Protein AF-0000000086449529 (afdb_homodimer)

Foldseek 3Di:
DVVVVVVLVVLLVVLVVCVVPPVVCNLVSVVVSPDLVSVLVNLQVVLVVCVVPVDDDDLVSVLSCLVSLLVLLVALDPSSNVSSVSSVVSSCVSCVVLLVDPCVPPDDPVSVVSSVSVVVSCVVSVVSVCCCVPPVPNRDDPPPPDD/DVVVVVVLVVLLVVLVVCVVPPVVCNLVSVVVSPDLVSVLVNLQVVLVVCVVPVDDDDLVSVLSNLVSLLVLLVALDPSSNVSSVSSVVSSCVSCVVLLVDPCVPPDDPVSVVSSVSVVVSCVVSVVSVCCCVPPVPNSDDPPPPDD

Radius of gyration: 20.28 Å; Cα contacts (8 Å, |Δi|>4): 271; chains: 2; bounding box: 56×50×39 Å

pLDDT: mean 84.57, std 18.24, range [23.12, 98.62]

InterPro domains:
  IPR028021 Katanin p80 subunit, C-terminal [PF13925] (1-144)
  IPR042404 KATNB1-like protein 1 [PTHR14682] (1-145)

Nearest PDB structures (foldseek):
  5lb7-assembly1_A  TM=7.546E-01  e=1.485E-03  Mus musculus
  5ow5-assembly1_A  TM=7.934E-01  e=5.196E-03  Mus musculus
  5ow5-assembly2_C  TM=7.187E-01  e=3.847E-03  Mus musculus
  6cok-assembly1_A  TM=4.103E-01  e=9.987E-01  Saccharomyces cerevisiae S288C
  4oo6-assembly1_A  TM=4.337E-01  e=5.215E+00  Homo sapiens

Structure (mmCIF, N/CA/C/O backbone):
data_AF-0000000086449529-model_v1
#
loop_
_entity.id
_entity.type
_entity.pdbx_description
1 polymer 'Katanin p80 subunit C-terminal domain-containing protein'
#
loop_
_atom_site.group_PDB
_atom_site.id
_atom_site.type_symbol
_atom_site.label_atom_id
_atom_site.label_alt_id
_atom_site.label_comp_id
_atom_site.label_asym_id
_atom_site.label_entity_id
_atom_site.label_seq_id
_atom_site.pdbx_PDB_ins_code
_atom_site.Cartn_x
_atom_site.Cartn_y
_atom_site.Cartn_z
_atom_site.occupancy
_atom_site.B_iso_or_equiv
_atom_site.auth_seq_id
_atom_site.auth_comp_id
_atom_site.auth_asym_id
_atom_site.auth_atom_id
_atom_site.pdbx_PDB_model_num
ATOM 1 N N . MET A 1 1 ? -26.844 21.906 6.082 1 46.19 1 MET A N 1
ATOM 2 C CA . MET A 1 1 ? -26.172 20.828 5.371 1 46.19 1 MET A CA 1
ATOM 3 C C . MET A 1 1 ? -25.266 21.375 4.273 1 46.19 1 MET A C 1
ATOM 5 O O . MET A 1 1 ? -24.109 20.953 4.148 1 46.19 1 MET A O 1
ATOM 9 N N . MET A 1 2 ? -25.766 22.297 3.521 1 56.97 2 MET A N 1
ATOM 10 C CA . MET A 1 2 ? -25.062 22.906 2.398 1 56.97 2 MET A CA 1
ATOM 11 C C . MET A 1 2 ? -23.875 23.734 2.887 1 56.97 2 MET A C 1
ATOM 13 O O . MET A 1 2 ? -22.844 23.797 2.209 1 56.97 2 MET A O 1
ATOM 17 N N . GLN A 1 3 ? -24.031 24.25 4.105 1 62.22 3 GLN A N 1
ATOM 18 C CA . GLN A 1 3 ? -22.938 25.094 4.605 1 62.22 3 GLN A CA 1
ATOM 19 C C . GLN A 1 3 ? -21.719 24.25 4.957 1 62.22 3 GLN A C 1
ATOM 21 O O . GLN A 1 3 ? -20.578 24.656 4.723 1 62.22 3 GLN A O 1
ATOM 26 N N . VAL A 1 4 ? -22.031 23.125 5.531 1 60.75 4 VAL A N 1
ATOM 27 C CA . VAL A 1 4 ? -20.953 22.234 5.957 1 60.75 4 VAL A CA 1
ATOM 28 C C . VAL A 1 4 ? -20.203 21.719 4.734 1 60.75 4 VAL A C 1
ATOM 30 O O . VAL A 1 4 ? -18.969 21.719 4.703 1 60.75 4 VAL A O 1
ATOM 33 N N . LEU A 1 5 ? -20.906 21.391 3.744 1 61.38 5 LEU A N 1
ATOM 34 C CA . LEU A 1 5 ? -20.281 20.906 2.514 1 61.38 5 LEU A CA 1
ATOM 35 C C . LEU A 1 5 ? -19.469 22.016 1.855 1 61.38 5 LEU A C 1
ATOM 37 O O . LEU A 1 5 ? -18.391 21.75 1.321 1 61.38 5 LEU A O 1
ATOM 41 N N . PHE A 1 6 ? -20.078 23.25 2.029 1 68.38 6 PHE A N 1
ATOM 42 C CA . PHE A 1 6 ? -19.391 24.375 1.44 1 68.38 6 PHE A CA 1
ATOM 43 C C . PHE A 1 6 ? -18.078 24.656 2.182 1 68.38 6 PHE A C 1
ATOM 45 O O . PHE A 1 6 ? -17.062 24.984 1.562 1 68.38 6 PHE A O 1
ATOM 52 N N . SER A 1 7 ? -18.188 24.297 3.406 1 88 7 SER A N 1
ATOM 53 C CA . SER A 1 7 ? -17 24.547 4.211 1 88 7 SER A CA 1
ATOM 54 C C . SER A 1 7 ? -15.906 23.531 3.924 1 88 7 SER A C 1
ATOM 56 O O . SER A 1 7 ? -14.734 23.891 3.758 1 88 7 SER A O 1
ATOM 58 N N . ARG A 1 8 ? -16.359 22.422 3.646 1 92.62 8 ARG A N 1
ATOM 59 C CA . ARG A 1 8 ? -15.367 21.391 3.355 1 92.62 8 ARG A CA 1
ATOM 60 C C . ARG A 1 8 ? -14.719 21.609 1.998 1 92.62 8 ARG A C 1
ATOM 62 O O . ARG A 1 8 ? -13.5 21.469 1.856 1 92.62 8 ARG A O 1
ATOM 69 N N . LYS A 1 9 ? -15.57 21.922 1.095 1 94.75 9 LYS A N 1
ATOM 70 C CA . LYS A 1 9 ? -15.062 22.172 -0.25 1 94.75 9 LYS A CA 1
ATOM 71 C C . LYS A 1 9 ? -14.055 23.312 -0.251 1 94.75 9 LYS A C 1
ATOM 73 O O . LYS A 1 9 ? -13.016 23.234 -0.905 1 94.75 9 LYS A O 1
ATOM 78 N N . LEU A 1 10 ? -14.422 24.328 0.394 1 94.81 10 LEU A N 1
ATOM 79 C CA . LEU A 1 10 ? -13.523 25.469 0.462 1 94.81 10 LEU A CA 1
ATOM 80 C C . LEU A 1 10 ? -12.219 25.109 1.158 1 94.81 10 LEU A C 1
ATOM 82 O O . LEU A 1 10 ? -11.141 25.5 0.709 1 94.81 10 LEU A O 1
ATOM 86 N N . LYS A 1 11 ? -12.32 24.469 2.191 1 96.5 11 LYS A N 1
ATOM 87 C CA . LYS A 1 11 ? -11.133 24.016 2.918 1 96.5 11 LYS A CA 1
ATOM 88 C C . LYS A 1 11 ? -10.25 23.141 2.039 1 96.5 11 LYS A C 1
ATOM 90 O O . LYS A 1 11 ? -9.023 23.266 2.045 1 96.5 11 LYS A O 1
ATOM 95 N N . LEU A 1 12 ? -10.867 22.266 1.324 1 97.31 12 LEU A N 1
ATOM 96 C CA . LEU A 1 12 ? -10.133 21.391 0.415 1 97.31 12 LEU A CA 1
ATOM 97 C C . LEU A 1 12 ? -9.453 22.203 -0.684 1 97.31 12 LEU A C 1
ATOM 99 O O . LEU A 1 12 ? -8.297 21.938 -1.031 1 97.31 12 LEU A O 1
ATOM 103 N N . GLU A 1 13 ? -10.18 23.094 -1.145 1 96.94 13 GLU A N 1
ATOM 104 C CA . GLU A 1 13 ? -9.617 23.938 -2.193 1 96.94 13 GLU A CA 1
ATOM 105 C C . GLU A 1 13 ? -8.391 24.703 -1.693 1 96.94 13 GLU A C 1
ATOM 107 O O . GLU A 1 13 ? -7.402 24.844 -2.414 1 96.94 13 GLU A O 1
ATOM 112 N N . ALA A 1 14 ? -8.539 25.234 -0.58 1 96.06 14 ALA A N 1
ATOM 113 C CA . ALA A 1 14 ? -7.402 25.922 0.02 1 96.06 14 ALA A CA 1
ATOM 114 C C . ALA A 1 14 ? -6.211 24.984 0.178 1 96.06 14 ALA A C 1
ATOM 116 O O . ALA A 1 14 ? -5.078 25.344 -0.152 1 96.06 14 ALA A O 1
ATOM 117 N N . ALA A 1 15 ? -6.418 23.766 0.662 1 97 15 ALA A N 1
ATOM 118 C CA . ALA A 1 15 ? -5.359 22.781 0.817 1 97 15 ALA A CA 1
ATOM 119 C C . ALA A 1 15 ? -4.664 22.5 -0.513 1 97 15 ALA A C 1
ATOM 121 O O . ALA A 1 15 ? -3.436 22.469 -0.583 1 97 15 ALA A O 1
ATOM 122 N N . LEU A 1 16 ? -5.426 22.344 -1.525 1 96.25 16 LEU A N 1
ATOM 123 C CA . LEU A 1 16 ? -4.883 22.031 -2.842 1 96.25 16 LEU A CA 1
ATOM 124 C C . LEU A 1 16 ? -4.113 23.203 -3.418 1 96.25 16 LEU A C 1
ATOM 126 O O . LEU A 1 16 ? -3.152 23.016 -4.168 1 96.25 16 LEU A O 1
ATOM 130 N N . THR A 1 17 ? -4.535 24.391 -3.049 1 96.44 17 THR A N 1
ATOM 131 C CA . THR A 1 17 ? -3.762 25.578 -3.432 1 96.44 17 THR A CA 1
ATOM 132 C C . THR A 1 17 ? -2.389 25.562 -2.768 1 96.44 17 THR A C 1
ATOM 134 O O . THR A 1 17 ? -1.379 25.844 -3.414 1 96.44 17 THR A O 1
ATOM 137 N N . PHE A 1 18 ? -2.305 25.234 -1.485 1 95.25 18 PHE A N 1
ATOM 138 C CA . PHE A 1 18 ? -1.019 25.094 -0.817 1 95.25 18 PHE A CA 1
ATOM 139 C C . PHE A 1 18 ? -0.169 24.031 -1.507 1 95.25 18 PHE A C 1
ATOM 141 O O . PHE A 1 18 ? 1.03 24.234 -1.716 1 95.25 18 PHE A O 1
ATOM 148 N N . TRP A 1 19 ? -0.763 22.906 -1.883 1 93.38 19 TRP A N 1
ATOM 149 C CA . TRP A 1 19 ? -0.05 21.812 -2.557 1 93.38 19 TRP A CA 1
ATOM 150 C C . TRP A 1 19 ? 0.569 22.312 -3.863 1 93.38 19 TRP A C 1
ATOM 152 O O . TRP A 1 19 ? 1.731 22.016 -4.152 1 93.38 19 TRP A O 1
ATOM 162 N N . LYS A 1 20 ? -0.114 23.109 -4.555 1 92.69 20 LYS A N 1
ATOM 163 C CA . LYS A 1 20 ? 0.312 23.531 -5.887 1 92.69 20 LYS A CA 1
ATOM 164 C C . LYS A 1 20 ? 1.335 24.656 -5.805 1 92.69 20 LYS A C 1
ATOM 166 O O . LYS A 1 20 ? 2.258 24.734 -6.621 1 92.69 20 LYS A O 1
ATOM 171 N N . ARG A 1 21 ? 1.224 25.484 -4.801 1 92.81 21 ARG A N 1
ATOM 172 C CA . ARG A 1 21 ? 2.004 26.719 -4.812 1 92.81 21 ARG A CA 1
ATOM 173 C C . ARG A 1 21 ? 3.104 26.672 -3.756 1 92.81 21 ARG A C 1
ATOM 175 O O . ARG A 1 21 ? 4.215 27.156 -3.99 1 92.81 21 ARG A O 1
ATOM 182 N N . HIS A 1 22 ? 2.742 26.156 -2.602 1 91.94 22 HIS A N 1
ATOM 183 C CA . HIS A 1 22 ? 3.67 26.109 -1.478 1 91.94 22 HIS A CA 1
ATOM 184 C C . HIS A 1 22 ? 3.486 24.844 -0.656 1 91.94 22 HIS A C 1
ATOM 186 O O . HIS A 1 22 ? 2.977 24.891 0.466 1 91.94 22 HIS A O 1
ATOM 192 N N . PRO A 1 23 ? 3.936 23.75 -1.156 1 88.81 23 PRO A N 1
ATOM 193 C CA . PRO A 1 23 ? 3.664 22.469 -0.516 1 88.81 23 PRO A CA 1
ATOM 194 C C . PRO A 1 23 ? 4.148 22.406 0.93 1 88.81 23 PRO A C 1
ATOM 196 O O . PRO A 1 23 ? 3.592 21.672 1.746 1 88.81 23 PRO A O 1
ATOM 199 N N . GLU A 1 24 ? 5.07 23.297 1.239 1 88.69 24 GLU A N 1
ATOM 200 C CA . GLU A 1 24 ? 5.602 23.312 2.6 1 88.69 24 GLU A CA 1
ATOM 201 C C . GLU A 1 24 ? 4.551 23.781 3.598 1 88.69 24 GLU A C 1
ATOM 203 O O . GLU A 1 24 ? 4.617 23.453 4.781 1 88.69 24 GLU A O 1
ATOM 208 N N . ASP A 1 25 ? 3.604 24.531 3.104 1 94.56 25 ASP A N 1
ATOM 209 C CA . ASP A 1 25 ? 2.576 25.094 3.975 1 94.56 25 ASP A CA 1
ATOM 210 C C . ASP A 1 25 ? 1.387 24.156 4.105 1 94.56 25 ASP A C 1
ATOM 212 O O . ASP A 1 25 ? 0.525 24.344 4.965 1 94.56 25 ASP A O 1
ATOM 216 N N . LEU A 1 26 ? 1.29 23.172 3.275 1 96.12 26 LEU A N 1
ATOM 217 C CA . LEU A 1 26 ? 0.144 22.266 3.229 1 96.12 26 LEU A CA 1
ATOM 218 C C . LEU A 1 26 ? -0.041 21.547 4.562 1 96.12 26 LEU A C 1
ATOM 220 O O . LEU A 1 26 ? -1.146 21.531 5.109 1 96.12 26 LEU A O 1
ATOM 224 N N . VAL A 1 27 ? 1.013 21.062 5.082 1 96.25 27 VAL A N 1
ATOM 225 C CA . VAL A 1 27 ? 0.947 20.266 6.297 1 96.25 27 VAL A CA 1
ATOM 226 C C . VAL A 1 27 ? 0.41 21.109 7.453 1 96.25 27 VAL A C 1
ATOM 228 O O . VAL A 1 27 ? -0.522 20.703 8.148 1 96.25 27 VAL A O 1
ATOM 231 N N . SER A 1 28 ? 1.001 22.281 7.594 1 96.81 28 SER A N 1
ATOM 232 C CA . SER A 1 28 ? 0.544 23.188 8.641 1 96.81 28 SER A CA 1
ATOM 233 C C . SER A 1 28 ? -0.935 23.516 8.484 1 96.81 28 SER A C 1
ATOM 235 O O . SER A 1 28 ? -1.679 23.562 9.461 1 96.81 28 SER A O 1
ATOM 237 N N . TYR A 1 29 ? -1.34 23.734 7.297 1 97.69 29 TYR A N 1
ATOM 238 C CA . TYR A 1 29 ? -2.74 24.031 7.031 1 97.69 29 TYR A CA 1
ATOM 239 C C . TYR A 1 29 ? -3.641 22.875 7.438 1 97.69 29 TYR A C 1
ATOM 241 O O . TYR A 1 29 ? -4.648 23.078 8.125 1 97.69 29 TYR A O 1
ATOM 249 N N . LEU A 1 30 ? -3.342 21.719 7.07 1 97.81 30 LEU A N 1
ATOM 250 C CA . LEU A 1 30 ? -4.168 20.562 7.363 1 97.81 30 LEU A CA 1
ATOM 251 C C . LEU A 1 30 ? -4.305 20.359 8.867 1 97.81 30 LEU A C 1
ATOM 253 O O . LEU A 1 30 ? -5.367 19.953 9.352 1 97.81 30 LEU A O 1
ATOM 257 N N . PHE A 1 31 ? -3.301 20.594 9.625 1 96.94 31 PHE A N 1
ATOM 258 C CA . PHE A 1 31 ? -3.369 20.469 11.078 1 96.94 31 PHE A CA 1
ATOM 259 C C . PHE A 1 31 ? -4.301 21.531 11.664 1 96.94 31 PHE A C 1
ATOM 261 O O . PHE A 1 31 ? -4.988 21.266 12.656 1 96.94 31 PHE A O 1
ATOM 268 N N . ARG A 1 32 ? -4.34 22.641 11.055 1 96.44 32 ARG A N 1
ATOM 269 C CA . ARG A 1 32 ? -5.137 23.75 11.578 1 96.44 32 ARG A CA 1
ATOM 270 C C . ARG A 1 32 ? -6.617 23.547 11.266 1 96.44 32 ARG A C 1
ATOM 272 O O . ARG A 1 32 ? -7.48 24 12.023 1 96.44 32 ARG A O 1
ATOM 279 N N . VAL A 1 33 ? -6.945 23 10.125 1 94.81 33 VAL A N 1
ATOM 280 C CA . VAL A 1 33 ? -8.32 22.797 9.672 1 94.81 33 VAL A CA 1
ATOM 281 C C . VAL A 1 33 ? -9.07 21.938 10.672 1 94.81 33 VAL A C 1
ATOM 283 O O . VAL A 1 33 ? -10.273 22.125 10.898 1 94.81 33 VAL A O 1
ATOM 286 N N . HIS A 1 34 ? -8.367 20.891 11.305 1 93.69 34 HIS A N 1
ATOM 287 C CA . HIS A 1 34 ? -8.969 19.984 12.281 1 93.69 34 HIS A CA 1
ATOM 288 C C . HIS A 1 34 ? -10.18 19.266 11.695 1 93.69 34 HIS A C 1
ATOM 290 O O . HIS A 1 34 ? -11.227 19.203 12.336 1 93.69 34 HIS A O 1
ATOM 296 N N . ASP A 1 35 ? -10.156 18.812 10.516 1 96.25 35 ASP A N 1
ATOM 297 C CA . ASP A 1 35 ? -11.188 18.078 9.789 1 96.25 35 ASP A CA 1
ATOM 298 C C . ASP A 1 35 ? -10.586 16.906 9.023 1 96.25 35 ASP A C 1
ATOM 300 O O . ASP A 1 35 ? -9.984 17.078 7.965 1 96.25 35 ASP A O 1
ATOM 304 N N . LEU A 1 36 ? -10.812 15.695 9.516 1 96.38 36 LEU A N 1
ATOM 305 C CA . LEU A 1 36 ? -10.172 14.508 8.969 1 96.38 36 LEU A CA 1
ATOM 306 C C . LEU A 1 36 ? -10.719 14.188 7.578 1 96.38 36 LEU A C 1
ATOM 308 O O . LEU A 1 36 ? -10.016 13.594 6.758 1 96.38 36 LEU A O 1
ATOM 312 N N . CYS A 1 37 ? -11.969 14.609 7.316 1 96.69 37 CYS A N 1
ATOM 313 C CA . CYS A 1 37 ? -12.5 14.391 5.977 1 96.69 37 CYS A CA 1
ATOM 314 C C . CYS A 1 37 ? -11.742 15.219 4.949 1 96.69 37 CYS A C 1
ATOM 316 O O . CYS A 1 37 ? -11.461 14.742 3.846 1 96.69 37 CYS A O 1
ATOM 318 N N . VAL A 1 38 ? -11.461 16.391 5.316 1 97.38 38 VAL A N 1
ATOM 319 C CA . VAL A 1 38 ? -10.672 17.266 4.441 1 97.38 38 VAL A CA 1
ATOM 320 C C . VAL A 1 38 ? -9.273 16.688 4.266 1 97.38 38 VAL A C 1
ATOM 322 O O . VAL A 1 38 ? -8.734 16.656 3.156 1 97.38 38 VAL A O 1
ATOM 325 N N . VAL A 1 39 ? -8.703 16.188 5.34 1 98.06 39 VAL A N 1
ATOM 326 C CA . VAL A 1 39 ? -7.379 15.578 5.285 1 98.06 39 VAL A CA 1
ATOM 327 C C . VAL A 1 39 ? -7.402 14.383 4.344 1 98.06 39 VAL A C 1
ATOM 329 O O . VAL A 1 39 ? -6.551 14.258 3.457 1 98.06 39 VAL A O 1
ATOM 332 N N . ALA A 1 40 ? -8.398 13.594 4.527 1 97.81 40 ALA A N 1
ATOM 333 C CA . ALA A 1 40 ? -8.516 12.398 3.697 1 97.81 40 ALA A CA 1
ATOM 334 C C . ALA A 1 40 ? -8.664 12.766 2.223 1 97.81 40 ALA A C 1
ATOM 336 O O . ALA A 1 40 ? -7.996 12.195 1.362 1 97.81 40 ALA A O 1
ATOM 337 N N . ASP A 1 41 ? -9.547 13.734 1.98 1 97.44 41 ASP A N 1
ATOM 338 C CA . ASP A 1 41 ? -9.766 14.164 0.603 1 97.44 41 ASP A CA 1
ATOM 339 C C . ASP A 1 41 ? -8.484 14.734 -0.003 1 97.44 41 ASP A C 1
ATOM 341 O O . ASP A 1 41 ? -8.125 14.406 -1.136 1 97.44 41 ASP A O 1
ATOM 345 N N . CYS A 1 42 ? -7.855 15.531 0.722 1 97.75 42 CYS A N 1
ATOM 346 C CA . CYS A 1 42 ? -6.629 16.172 0.241 1 97.75 42 CYS A CA 1
ATOM 347 C C . CYS A 1 42 ? -5.539 15.133 0.001 1 97.75 42 CYS A C 1
ATOM 349 O O . CYS A 1 42 ? -4.934 15.094 -1.07 1 97.75 42 CYS A O 1
ATOM 351 N N . VAL A 1 43 ? -5.312 14.266 0.983 1 97.56 43 VAL A N 1
ATOM 352 C CA . VAL A 1 43 ? -4.285 13.227 0.899 1 97.56 43 VAL A CA 1
ATOM 353 C C . VAL A 1 43 ? -4.578 12.305 -0.279 1 97.56 43 VAL A C 1
ATOM 355 O O . VAL A 1 43 ? -3.666 11.914 -1.015 1 97.56 43 VAL A O 1
ATOM 358 N N . GLY A 1 44 ? -5.805 11.984 -0.42 1 96.75 44 GLY A N 1
ATOM 359 C CA . GLY A 1 44 ? -6.199 11.164 -1.552 1 96.75 44 GLY A CA 1
ATOM 360 C C . GLY A 1 44 ? -5.82 11.766 -2.891 1 96.75 44 GLY A C 1
ATOM 361 O O . GLY A 1 44 ? -5.27 11.078 -3.754 1 96.75 44 GLY A O 1
ATOM 362 N N . ILE A 1 45 ? -6.113 12.984 -3.037 1 95.62 45 ILE A N 1
ATOM 363 C CA . ILE A 1 45 ? -5.859 13.68 -4.293 1 95.62 45 ILE A CA 1
ATOM 364 C C . ILE A 1 45 ? -4.355 13.836 -4.5 1 95.62 45 ILE A C 1
ATOM 366 O O . ILE A 1 45 ? -3.844 13.586 -5.594 1 95.62 45 ILE A O 1
ATOM 370 N N . VAL A 1 46 ? -3.67 14.195 -3.521 1 95 46 VAL A N 1
ATOM 371 C CA . VAL A 1 46 ? -2.23 14.414 -3.607 1 95 46 VAL A CA 1
ATOM 372 C C . VAL A 1 46 ? -1.52 13.102 -3.914 1 95 46 VAL A C 1
ATOM 374 O O . VAL A 1 46 ? -0.566 13.07 -4.695 1 95 46 VAL A O 1
ATOM 377 N N . THR A 1 47 ? -1.969 12.023 -3.275 1 94.5 47 THR A N 1
ATOM 378 C CA . THR A 1 47 ? -1.397 10.703 -3.514 1 94.5 47 THR A CA 1
ATOM 379 C C . THR A 1 47 ? -1.534 10.312 -4.984 1 94.5 47 THR A C 1
ATOM 381 O O . THR A 1 47 ? -0.577 9.836 -5.594 1 94.5 47 THR A O 1
ATOM 384 N N . LYS A 1 48 ? -2.668 10.531 -5.492 1 91.31 48 LYS A N 1
ATOM 385 C CA . LYS A 1 48 ? -2.885 10.25 -6.91 1 91.31 48 LYS A CA 1
ATOM 386 C C . LYS A 1 48 ? -1.959 11.094 -7.785 1 91.31 48 LYS A C 1
ATOM 388 O O . LYS A 1 48 ? -1.434 10.609 -8.789 1 91.31 48 LYS A O 1
ATOM 393 N N . SER A 1 49 ? -1.837 12.312 -7.43 1 90 49 SER A N 1
ATOM 394 C CA . SER A 1 49 ? -0.935 13.203 -8.156 1 90 49 SER A CA 1
ATOM 395 C C . SER A 1 49 ? 0.499 12.688 -8.125 1 90 49 SER A C 1
ATOM 397 O O . SER A 1 49 ? 1.22 12.773 -9.117 1 90 49 SER A O 1
ATOM 399 N N . PHE A 1 50 ? 0.857 12.094 -7.074 1 87.62 50 PHE A N 1
ATOM 400 C CA . PHE A 1 50 ? 2.195 11.531 -6.922 1 87.62 50 PHE A CA 1
ATOM 401 C C . PHE A 1 50 ? 2.381 10.312 -7.812 1 87.62 50 PHE A C 1
ATOM 403 O O . PHE A 1 50 ? 3.439 10.141 -8.422 1 87.62 50 PHE A O 1
ATOM 410 N N . ILE A 1 51 ? 1.423 9.547 -7.84 1 85.12 51 ILE A N 1
ATOM 411 C CA . ILE A 1 51 ? 1.484 8.336 -8.656 1 85.12 51 ILE A CA 1
ATOM 412 C C . ILE A 1 51 ? 1.632 8.711 -10.125 1 85.12 51 ILE A C 1
ATOM 414 O O . ILE A 1 51 ? 2.389 8.078 -10.859 1 85.12 51 ILE A O 1
ATOM 418 N N . GLU A 1 52 ? 1.08 9.773 -10.453 1 84.31 52 GLU A N 1
ATOM 419 C CA . GLU A 1 52 ? 1.059 10.188 -11.852 1 84.31 52 GLU A CA 1
ATOM 420 C C . GLU A 1 52 ? 2.305 10.992 -12.203 1 84.31 52 GLU A C 1
ATOM 422 O O . GLU A 1 52 ? 2.848 10.859 -13.305 1 84.31 52 GLU A O 1
ATOM 427 N N . SER A 1 53 ? 2.838 11.805 -11.336 1 84.75 53 SER A N 1
ATOM 428 C CA . SER A 1 53 ? 3.885 12.742 -11.719 1 84.75 53 SER A CA 1
ATOM 429 C C . SER A 1 53 ? 5.156 12.508 -10.906 1 84.75 53 SER A C 1
ATOM 431 O O . SER A 1 53 ? 6.195 13.109 -11.188 1 84.75 53 SER A O 1
ATOM 433 N N . ASP A 1 54 ? 5.141 11.727 -10.07 1 76.81 54 ASP A N 1
ATOM 434 C CA . ASP A 1 54 ? 6.277 11.406 -9.211 1 76.81 54 ASP A CA 1
ATOM 435 C C . ASP A 1 54 ? 6.75 12.641 -8.438 1 76.81 54 ASP A C 1
ATOM 437 O O . ASP A 1 54 ? 7.945 12.805 -8.203 1 76.81 54 ASP A O 1
ATOM 441 N N . GLU A 1 55 ? 6.004 13.602 -8.289 1 81 55 GLU A N 1
ATOM 442 C CA . GLU A 1 55 ? 6.328 14.789 -7.5 1 81 55 GLU A CA 1
ATOM 443 C C . GLU A 1 55 ? 5.852 14.633 -6.059 1 81 55 GLU A C 1
ATOM 445 O O . GLU A 1 55 ? 4.812 15.18 -5.684 1 81 55 GLU A O 1
ATOM 450 N N . LEU A 1 56 ? 6.645 13.953 -5.25 1 80 56 LEU A N 1
ATOM 451 C CA . LEU A 1 56 ? 6.246 13.695 -3.871 1 80 56 LEU A CA 1
ATOM 452 C C . LEU A 1 56 ? 6.727 14.812 -2.949 1 80 56 LEU A C 1
ATOM 454 O O . LEU A 1 56 ? 7.637 15.562 -3.299 1 80 56 LEU A O 1
ATOM 458 N N . LEU A 1 57 ? 6.059 15.008 -1.852 1 90.12 57 LEU A N 1
ATOM 459 C CA . LEU A 1 57 ? 6.5 15.852 -0.75 1 90.12 57 LEU A CA 1
ATOM 460 C C . LEU A 1 57 ? 7.895 15.453 -0.279 1 90.12 57 LEU A C 1
ATOM 462 O O . LEU A 1 57 ? 8.344 14.328 -0.538 1 90.12 57 LEU A O 1
ATOM 466 N N . SER A 1 58 ? 8.641 16.422 0.294 1 91.62 58 SER A N 1
ATOM 467 C CA . SER A 1 58 ? 9.914 16.094 0.924 1 91.62 58 SER A CA 1
ATOM 468 C C . SER A 1 58 ? 9.734 15.062 2.029 1 91.62 58 SER A C 1
ATOM 470 O O . SER A 1 58 ? 8.633 14.891 2.557 1 91.62 58 SER A O 1
ATOM 472 N N . LEU A 1 59 ? 10.805 14.438 2.398 1 92.88 59 LEU A N 1
ATOM 473 C CA . LEU A 1 59 ? 10.727 13.469 3.486 1 92.88 59 LEU A CA 1
ATOM 474 C C . LEU A 1 59 ? 10.266 14.133 4.777 1 92.88 59 LEU A C 1
ATOM 476 O O . LEU A 1 59 ? 9.508 13.547 5.551 1 92.88 59 LEU A O 1
ATOM 480 N N . GLY A 1 60 ? 10.805 15.352 4.969 1 93.75 60 GLY A N 1
ATOM 481 C CA . GLY A 1 60 ? 10.383 16.109 6.141 1 93.75 60 GLY A CA 1
ATOM 482 C C . GLY A 1 60 ? 8.883 16.359 6.18 1 93.75 60 GLY A C 1
ATOM 483 O O . GLY A 1 60 ? 8.258 16.234 7.234 1 93.75 60 GLY A O 1
ATOM 484 N N . ALA A 1 61 ? 8.375 16.672 5.062 1 94.75 61 ALA A N 1
ATOM 485 C CA . ALA A 1 61 ? 6.938 16.922 4.984 1 94.75 61 ALA A CA 1
ATOM 486 C C . ALA A 1 61 ? 6.148 15.625 5.18 1 94.75 61 ALA A C 1
ATOM 488 O O . ALA A 1 61 ? 5.094 15.625 5.82 1 94.75 61 ALA A O 1
ATOM 489 N N . CYS A 1 62 ? 6.586 14.539 4.602 1 95.75 62 CYS A N 1
ATOM 490 C CA . CYS A 1 62 ? 5.949 13.25 4.816 1 95.75 62 CYS A CA 1
ATOM 491 C C . CYS A 1 62 ? 5.91 12.898 6.301 1 95.75 62 CYS A C 1
ATOM 493 O O . CYS A 1 62 ? 4.867 12.5 6.82 1 95.75 62 CYS A O 1
ATOM 495 N N . VAL A 1 63 ? 7.051 13.086 6.969 1 96.19 63 VAL A N 1
ATOM 496 C CA . VAL A 1 63 ? 7.168 12.797 8.398 1 96.19 63 VAL A CA 1
ATOM 497 C C . VAL A 1 63 ? 6.195 13.672 9.18 1 96.19 63 VAL A C 1
ATOM 499 O O . VAL A 1 63 ? 5.504 13.18 10.078 1 96.19 63 VAL A O 1
ATOM 502 N N . ASP A 1 64 ? 6.129 14.938 8.812 1 96.81 64 ASP A N 1
ATOM 503 C CA . ASP A 1 64 ? 5.258 15.875 9.516 1 96.81 64 ASP A CA 1
ATOM 504 C C . ASP A 1 64 ? 3.791 15.5 9.344 1 96.81 64 ASP A C 1
ATOM 506 O O . ASP A 1 64 ? 2.959 15.812 10.195 1 96.81 64 ASP A O 1
ATOM 510 N N . LEU A 1 65 ? 3.43 14.781 8.305 1 97.56 65 LEU A N 1
ATOM 511 C CA . LEU A 1 65 ? 2.047 14.422 8 1 97.56 65 LEU A CA 1
ATOM 512 C C . LEU A 1 65 ? 1.645 13.148 8.727 1 97.56 65 LEU A C 1
ATOM 514 O O . LEU A 1 65 ? 0.457 12.82 8.812 1 97.56 65 LEU A O 1
ATOM 518 N N . LEU A 1 66 ? 2.549 12.414 9.297 1 97.88 66 LEU A N 1
ATOM 519 C CA . LEU A 1 66 ? 2.316 11.07 9.828 1 97.88 66 LEU A CA 1
ATOM 520 C C . LEU A 1 66 ? 1.317 11.102 10.977 1 97.88 66 LEU A C 1
ATOM 522 O O . LEU A 1 66 ? 0.499 10.188 11.117 1 97.88 66 LEU A O 1
ATOM 526 N N . PRO A 1 67 ? 1.314 12.117 11.812 1 98.19 67 PRO A N 1
ATOM 527 C CA . PRO A 1 67 ? 0.285 12.156 12.859 1 98.19 67 PRO A CA 1
ATOM 528 C C . PRO A 1 67 ? -1.131 12.18 12.281 1 98.19 67 PRO A C 1
ATOM 530 O O . PRO A 1 67 ? -2.023 11.508 12.805 1 98.19 67 PRO A O 1
ATOM 533 N N . LEU A 1 68 ? -1.347 12.891 11.305 1 98.62 68 LEU A N 1
ATOM 534 C CA . LEU A 1 68 ? -2.658 12.945 10.664 1 98.62 68 LEU A CA 1
ATOM 535 C C . LEU A 1 68 ? -2.969 11.641 9.938 1 98.62 68 LEU A C 1
ATOM 537 O O . LEU A 1 68 ? -4.113 11.18 9.945 1 98.62 68 LEU A O 1
ATOM 541 N N . ILE A 1 69 ? -1.992 11.031 9.328 1 98.44 69 ILE A N 1
ATOM 542 C CA . ILE A 1 69 ? -2.168 9.734 8.672 1 98.44 69 ILE A CA 1
ATOM 543 C C . ILE A 1 69 ? -2.555 8.68 9.703 1 98.44 69 ILE A C 1
ATOM 545 O O . ILE A 1 69 ? -3.41 7.832 9.445 1 98.44 69 ILE A O 1
ATOM 549 N N . HIS A 1 70 ? -1.885 8.789 10.781 1 98.5 70 HIS A N 1
ATOM 550 C CA . HIS A 1 70 ? -2.225 7.887 11.875 1 98.5 70 HIS A CA 1
ATOM 551 C C . HIS A 1 70 ? -3.678 8.062 12.305 1 98.5 70 HIS A C 1
ATOM 553 O O . HIS A 1 70 ? -4.379 7.086 12.562 1 98.5 70 HIS A O 1
ATOM 559 N N . ALA A 1 71 ? -4.082 9.25 12.383 1 98.25 71 ALA A N 1
ATOM 560 C CA . ALA A 1 71 ? -5.473 9.523 12.727 1 98.25 71 ALA A CA 1
ATOM 561 C C . ALA A 1 71 ? -6.422 8.945 11.68 1 98.25 71 ALA A C 1
ATOM 563 O O . ALA A 1 71 ? -7.488 8.43 12.023 1 98.25 71 ALA A O 1
ATOM 564 N N . LEU A 1 72 ? -6.07 9.031 10.422 1 98 72 LEU A N 1
ATOM 565 C CA . LEU A 1 72 ? -6.875 8.438 9.367 1 98 72 LEU A CA 1
ATOM 566 C C . LEU A 1 72 ? -6.941 6.922 9.523 1 98 72 LEU A C 1
ATOM 568 O O . LEU A 1 72 ? -7.996 6.316 9.305 1 98 72 LEU A O 1
ATOM 572 N N . LEU A 1 73 ? -5.871 6.289 9.922 1 96.44 73 LEU A N 1
ATOM 573 C CA . LEU A 1 73 ? -5.832 4.844 10.117 1 96.44 73 LEU A CA 1
ATOM 574 C C . LEU A 1 73 ? -6.762 4.422 11.25 1 96.44 73 LEU A C 1
ATOM 576 O O . LEU A 1 73 ? -7.336 3.33 11.211 1 96.44 73 LEU A O 1
ATOM 580 N N . LYS A 1 74 ? -6.887 5.25 12.133 1 96.38 74 LYS A N 1
ATOM 581 C CA . LYS A 1 74 ? -7.676 4.934 13.32 1 96.38 74 LYS A CA 1
ATOM 582 C C . LYS A 1 74 ? -9.141 5.305 13.117 1 96.38 74 LYS A C 1
ATOM 584 O O . LYS A 1 74 ? -9.992 4.969 13.945 1 96.38 74 LYS A O 1
ATOM 589 N N . SER A 1 75 ? -9.43 6 12.086 1 95.5 75 SER A N 1
ATOM 590 C CA . SER A 1 75 ? -10.789 6.449 11.805 1 95.5 75 SER A CA 1
ATOM 591 C C . SER A 1 75 ? -11.734 5.27 11.617 1 95.5 75 SER A C 1
ATOM 593 O O . SER A 1 75 ? -11.328 4.211 11.133 1 95.5 75 SER A O 1
ATOM 595 N N . ARG A 1 76 ? -13.008 5.48 11.898 1 91.06 76 ARG A N 1
ATOM 596 C CA . ARG A 1 76 ? -14.008 4.43 11.727 1 91.06 76 ARG A CA 1
ATOM 597 C C . ARG A 1 76 ? -14.492 4.359 10.289 1 91.06 76 ARG A C 1
ATOM 599 O O . ARG A 1 76 ? -15.281 3.48 9.93 1 91.06 76 ARG A O 1
ATOM 606 N N . TYR A 1 77 ? -14.023 5.297 9.422 1 91.56 77 TYR A N 1
ATOM 607 C CA . TYR A 1 77 ? -14.484 5.367 8.039 1 91.56 77 TYR A CA 1
ATOM 608 C C . TYR A 1 77 ? -13.516 4.664 7.102 1 91.56 77 TYR A C 1
ATOM 610 O O . TYR A 1 77 ? -12.312 4.949 7.113 1 91.56 77 TYR A O 1
ATOM 618 N N . GLU A 1 78 ? -14.039 3.842 6.367 1 89.06 78 GLU A N 1
ATOM 619 C CA . GLU A 1 78 ? -13.266 3.035 5.43 1 89.06 78 GLU A CA 1
ATOM 620 C C . GLU A 1 78 ? -12.438 3.914 4.5 1 89.06 78 GLU A C 1
ATOM 622 O O . GLU A 1 78 ? -11.266 3.619 4.238 1 89.06 78 GLU A O 1
ATOM 627 N N . ASN A 1 79 ? -13.047 4.898 3.941 1 92.25 79 ASN A N 1
ATOM 628 C CA . ASN A 1 79 ? -12.336 5.777 3.014 1 92.25 79 ASN A CA 1
ATOM 629 C C . ASN A 1 79 ? -11.109 6.406 3.666 1 92.25 79 ASN A C 1
ATOM 631 O O . ASN A 1 79 ? -10.086 6.609 3.008 1 92.25 79 ASN A O 1
ATOM 635 N N . HIS A 1 80 ? -11.242 6.742 4.945 1 96.31 80 HIS A N 1
ATOM 636 C CA . HIS A 1 80 ? -10.094 7.254 5.688 1 96.31 80 HIS A CA 1
ATOM 637 C C . HIS A 1 80 ? -8.977 6.219 5.758 1 96.31 80 HIS A C 1
ATOM 639 O O . HIS A 1 80 ? -7.82 6.523 5.465 1 96.31 80 HIS A O 1
ATOM 645 N N . ASN A 1 81 ? -9.344 5 6.047 1 94 81 ASN A N 1
ATOM 646 C CA . ASN A 1 81 ? -8.391 3.91 6.188 1 94 81 ASN A CA 1
ATOM 647 C C . ASN A 1 81 ? -7.668 3.619 4.871 1 94 81 ASN A C 1
ATOM 649 O O . ASN A 1 81 ? -6.441 3.512 4.84 1 94 81 ASN A O 1
ATOM 653 N N . LEU A 1 82 ? -8.406 3.539 3.82 1 92.75 82 LEU A N 1
ATOM 654 C CA . LEU A 1 82 ? -7.859 3.207 2.508 1 92.75 82 LEU A CA 1
ATOM 655 C C . LEU A 1 82 ? -6.922 4.305 2.016 1 92.75 82 LEU A C 1
ATOM 657 O O . LEU A 1 82 ? -5.855 4.02 1.467 1 92.75 82 LEU A O 1
ATOM 661 N N . THR A 1 83 ? -7.383 5.516 2.23 1 95.25 83 THR A N 1
ATOM 662 C CA . THR A 1 83 ? -6.555 6.648 1.831 1 95.25 83 THR A CA 1
ATOM 663 C C . THR A 1 83 ? -5.227 6.637 2.58 1 95.25 83 THR A C 1
ATOM 665 O O . THR A 1 83 ? -4.168 6.832 1.979 1 95.25 83 THR A O 1
ATOM 668 N N . ALA A 1 84 ? -5.273 6.406 3.857 1 97 84 ALA A N 1
ATOM 669 C CA . ALA A 1 84 ? -4.066 6.367 4.684 1 97 84 ALA A CA 1
ATOM 670 C C . ALA A 1 84 ? -3.133 5.246 4.238 1 97 84 ALA A C 1
ATOM 672 O O . ALA A 1 84 ? -1.925 5.457 4.098 1 97 84 ALA A O 1
ATOM 673 N N . LEU A 1 85 ? -3.637 4.133 3.971 1 93.12 85 LEU A N 1
ATOM 674 C CA . LEU A 1 85 ? -2.844 2.986 3.545 1 93.12 85 LEU A CA 1
ATOM 675 C C . LEU A 1 85 ? -2.193 3.248 2.191 1 93.12 85 LEU A C 1
ATOM 677 O O . LEU A 1 85 ? -1.021 2.924 1.987 1 93.12 85 LEU A O 1
ATOM 681 N N . GLU A 1 86 ? -2.965 3.76 1.327 1 93.19 86 GLU A N 1
ATOM 682 C CA . GLU A 1 86 ? -2.426 4.07 0.007 1 93.19 86 GLU A CA 1
ATOM 683 C C . GLU A 1 86 ? -1.291 5.086 0.1 1 93.19 86 GLU A C 1
ATOM 685 O O . GLU A 1 86 ? -0.251 4.926 -0.541 1 93.19 86 GLU A O 1
ATOM 690 N N . TRP A 1 87 ? -1.546 6.102 0.833 1 95.94 87 TRP A N 1
ATOM 691 C CA . TRP A 1 87 ? -0.52 7.121 1.019 1 95.94 87 TRP A CA 1
ATOM 692 C C . TRP A 1 87 ? 0.753 6.516 1.599 1 95.94 87 TRP A C 1
ATOM 694 O O . TRP A 1 87 ? 1.854 6.793 1.117 1 95.94 87 TRP A O 1
ATOM 704 N N . LEU A 1 88 ? 0.599 5.684 2.619 1 94.56 88 LEU A N 1
ATOM 705 C CA . LEU A 1 88 ? 1.748 5.031 3.236 1 94.56 88 LEU A CA 1
ATOM 706 C C . LEU A 1 88 ? 2.531 4.223 2.207 1 94.56 88 LEU A C 1
ATOM 708 O O . LEU A 1 88 ? 3.76 4.305 2.152 1 94.56 88 LEU A O 1
ATOM 712 N N . THR A 1 89 ? 1.827 3.496 1.413 1 90.5 89 THR A N 1
ATOM 713 C CA . THR A 1 89 ? 2.461 2.654 0.405 1 90.5 89 THR A CA 1
ATOM 714 C C . THR A 1 89 ? 3.258 3.5 -0.583 1 90.5 89 THR A C 1
ATOM 716 O O . THR A 1 89 ? 4.398 3.17 -0.913 1 90.5 89 THR A O 1
ATOM 719 N N . VAL A 1 90 ? 2.701 4.562 -1.053 1 92.69 90 VAL A N 1
ATOM 720 C CA . VAL A 1 90 ? 3.348 5.426 -2.039 1 92.69 90 VAL A CA 1
ATOM 721 C C . VAL A 1 90 ? 4.574 6.09 -1.421 1 92.69 90 VAL A C 1
ATOM 723 O O . VAL A 1 90 ? 5.625 6.184 -2.061 1 92.69 90 VAL A O 1
ATOM 726 N N . VAL A 1 91 ? 4.484 6.555 -0.216 1 93.56 91 VAL A N 1
ATOM 727 C CA . VAL A 1 91 ? 5.578 7.23 0.48 1 93.56 91 VAL A CA 1
ATOM 728 C C . VAL A 1 91 ? 6.727 6.25 0.711 1 93.56 91 VAL A C 1
ATOM 730 O O . VAL A 1 91 ? 7.891 6.582 0.473 1 93.56 91 VAL A O 1
ATOM 733 N N . ILE A 1 92 ? 6.438 5.094 1.149 1 91.44 92 ILE A N 1
ATOM 734 C CA . ILE A 1 92 ? 7.457 4.086 1.42 1 91.44 92 ILE A CA 1
ATOM 735 C C . ILE A 1 92 ? 8.156 3.699 0.12 1 91.44 92 ILE A C 1
ATOM 737 O O . ILE A 1 92 ? 9.383 3.553 0.088 1 91.44 92 ILE A O 1
ATOM 741 N N . LYS A 1 93 ? 7.375 3.502 -0.869 1 88.69 93 LYS A N 1
ATOM 742 C CA . LYS A 1 93 ? 7.953 3.168 -2.166 1 88.69 93 LYS A CA 1
ATOM 743 C C . LYS A 1 93 ? 8.914 4.254 -2.637 1 88.69 93 LYS A C 1
ATOM 745 O O . LYS A 1 93 ? 10.008 3.955 -3.119 1 88.69 93 LYS A O 1
ATOM 750 N N . HIS A 1 94 ? 8.516 5.473 -2.52 1 89.88 94 HIS A N 1
ATOM 751 C CA . HIS A 1 94 ? 9.312 6.598 -2.992 1 89.88 94 HIS A CA 1
ATOM 752 C C . HIS A 1 94 ? 10.602 6.734 -2.189 1 89.88 94 HIS A C 1
ATOM 754 O O . HIS A 1 94 ? 11.664 7.02 -2.752 1 89.88 94 HIS A O 1
ATOM 760 N N . TRP A 1 95 ? 10.5 6.496 -0.921 1 88.75 95 TRP A N 1
ATOM 761 C CA . TRP A 1 95 ? 11.641 6.758 -0.049 1 88.75 95 TRP A CA 1
ATOM 762 C C . TRP A 1 95 ? 12.344 5.457 0.331 1 88.75 95 TRP A C 1
ATOM 764 O O . TRP A 1 95 ? 13.148 5.434 1.263 1 88.75 95 TRP A O 1
ATOM 774 N N . TRP A 1 96 ? 12.133 4.461 -0.289 1 87.69 96 TRP A N 1
ATOM 775 C CA . TRP A 1 96 ? 12.625 3.135 0.076 1 87.69 96 TRP A CA 1
ATOM 776 C C . TRP A 1 96 ? 14.148 3.117 0.161 1 87.69 96 TRP A C 1
ATOM 778 O O . TRP A 1 96 ? 14.711 2.609 1.13 1 87.69 96 TRP A O 1
ATOM 788 N N . ALA A 1 97 ? 14.812 3.609 -0.846 1 84.25 97 ALA A N 1
ATOM 789 C CA . ALA A 1 97 ? 16.281 3.59 -0.863 1 84.25 97 ALA A CA 1
ATOM 790 C C . ALA A 1 97 ? 16.844 4.32 0.347 1 84.25 97 ALA A C 1
ATOM 792 O O . ALA A 1 97 ? 17.844 3.891 0.925 1 84.25 97 ALA A O 1
ATOM 793 N N . THR A 1 98 ? 16.188 5.484 0.662 1 85.56 98 THR A N 1
ATOM 794 C CA . THR A 1 98 ? 16.609 6.27 1.816 1 85.56 98 THR A CA 1
ATOM 795 C C . THR A 1 98 ? 16.312 5.52 3.113 1 85.56 98 THR A C 1
ATOM 797 O O . THR A 1 98 ? 17.141 5.504 4.027 1 85.56 98 THR A O 1
ATOM 800 N N . LEU A 1 99 ? 15.273 4.836 3.162 1 86.19 99 LEU A N 1
ATOM 801 C CA . LEU A 1 99 ? 14.844 4.141 4.367 1 86.19 99 LEU A CA 1
ATOM 802 C C . LEU A 1 99 ? 15.633 2.848 4.559 1 86.19 99 LEU A C 1
ATOM 804 O O . LEU A 1 99 ? 15.898 2.436 5.691 1 86.19 99 LEU A O 1
ATOM 808 N N . ALA A 1 100 ? 15.953 2.219 3.555 1 78.38 100 ALA A N 1
ATOM 809 C CA . ALA A 1 100 ? 16.609 0.917 3.605 1 78.38 100 ALA A CA 1
ATOM 810 C C . ALA A 1 100 ? 18.109 1.073 3.875 1 78.38 100 ALA A C 1
ATOM 812 O O . ALA A 1 100 ? 18.766 0.128 4.316 1 78.38 100 ALA A O 1
ATOM 813 N N . ASN A 1 101 ? 18.688 2.156 3.439 1 74.94 101 ASN A N 1
ATOM 814 C CA . ASN A 1 101 ? 20.125 2.346 3.611 1 74.94 101 ASN A CA 1
ATOM 815 C C . ASN A 1 101 ? 20.453 2.863 5.008 1 74.94 101 ASN A C 1
ATOM 817 O O . ASN A 1 101 ? 19.969 3.922 5.414 1 74.94 101 ASN A O 1
ATOM 821 N N . ASP A 1 102 ? 20.859 1.987 5.895 1 60.56 102 ASP A N 1
ATOM 822 C CA . ASP A 1 102 ? 21.297 2.365 7.234 1 60.56 102 ASP A CA 1
ATOM 823 C C . ASP A 1 102 ? 22.516 3.285 7.176 1 60.56 102 ASP A C 1
ATOM 825 O O . ASP A 1 102 ? 22.938 3.842 8.195 1 60.56 102 ASP A O 1
ATOM 829 N N . ASP A 1 103 ? 23.25 3.234 6.094 1 56.28 103 ASP A N 1
ATOM 830 C CA . ASP A 1 103 ? 24.547 3.902 6.152 1 56.28 103 ASP A CA 1
ATOM 831 C C . ASP A 1 103 ? 24.391 5.395 6.43 1 56.28 103 ASP A C 1
ATOM 833 O O . ASP A 1 103 ? 23.938 6.148 5.562 1 56.28 103 ASP A O 1
ATOM 837 N N . HIS A 1 104 ? 24.109 5.754 7.641 1 51.84 104 HIS A N 1
ATOM 838 C CA . HIS A 1 104 ? 24.141 7.055 8.297 1 51.84 104 HIS A CA 1
ATOM 839 C C . HIS A 1 104 ? 25.188 7.965 7.664 1 51.84 104 HIS A C 1
ATOM 841 O O . HIS A 1 104 ? 25.297 9.133 8.039 1 51.84 104 HIS A O 1
ATOM 847 N N . GLN A 1 105 ? 26.062 7.348 7.02 1 50.72 105 GLN A N 1
ATOM 848 C CA . GLN A 1 105 ? 27.234 8.188 6.801 1 50.72 105 GLN A CA 1
ATOM 849 C C . GLN A 1 105 ? 26.922 9.344 5.859 1 50.72 105 GLN A C 1
ATOM 851 O O . GLN A 1 105 ? 27.406 10.461 6.051 1 50.72 105 GLN A O 1
ATOM 856 N N . ASN A 1 106 ? 26.516 9.023 4.566 1 50.53 106 ASN A N 1
ATOM 857 C CA . ASN A 1 106 ? 26.641 10.133 3.623 1 50.53 106 ASN A CA 1
ATOM 858 C C . ASN A 1 106 ? 25.406 11.023 3.645 1 50.53 106 ASN A C 1
ATOM 860 O O . ASN A 1 106 ? 25.312 11.977 2.863 1 50.53 106 ASN A O 1
ATOM 864 N N . GLU A 1 107 ? 24.312 10.547 4.242 1 53.28 107 GLU A N 1
ATOM 865 C CA . GLU A 1 107 ? 23.188 11.453 4.086 1 53.28 107 GLU A CA 1
ATOM 866 C C . GLU A 1 107 ? 23.25 12.594 5.098 1 53.28 107 GLU A C 1
ATOM 868 O O . GLU A 1 107 ? 23.781 12.43 6.195 1 53.28 107 GLU A O 1
ATOM 873 N N . LEU A 1 108 ? 23.109 13.766 4.602 1 59.38 108 LEU A N 1
ATOM 874 C CA . LEU A 1 108 ? 23 14.977 5.406 1 59.38 108 LEU A CA 1
ATOM 875 C C . LEU A 1 108 ? 22.188 14.719 6.668 1 59.38 108 LEU A C 1
ATOM 877 O O . LEU A 1 108 ? 21.234 13.938 6.652 1 59.38 108 LEU A O 1
ATOM 881 N N . HIS A 1 109 ? 22.781 15.047 7.785 1 60.84 109 HIS A N 1
ATOM 882 C CA . HIS A 1 109 ? 22.25 14.945 9.141 1 60.84 109 HIS A CA 1
ATOM 883 C C . HIS A 1 109 ? 20.734 15.094 9.141 1 60.84 109 HIS A C 1
ATOM 885 O O . HIS A 1 109 ? 20.031 14.359 9.852 1 60.84 109 HIS A O 1
ATOM 891 N N . PHE A 1 110 ? 20.219 15.984 8.258 1 61 110 PHE A N 1
ATOM 892 C CA . PHE A 1 110 ? 18.797 16.266 8.258 1 61 110 PHE A CA 1
ATOM 893 C C . PHE A 1 110 ? 18 15.07 7.723 1 61 110 PHE A C 1
ATOM 895 O O . PHE A 1 110 ? 16.953 14.719 8.266 1 61 110 PHE A O 1
ATOM 902 N N . SER A 1 111 ? 18.609 14.25 6.992 1 79.19 111 SER A N 1
ATOM 903 C CA . SER A 1 111 ? 17.922 13.109 6.395 1 79.19 111 SER A CA 1
ATOM 904 C C . SER A 1 111 ? 17.891 11.922 7.352 1 79.19 111 SER A C 1
ATOM 906 O O . SER A 1 111 ? 16.891 11.211 7.426 1 79.19 111 SER A O 1
ATOM 908 N N . ALA A 1 112 ? 18.844 12.078 8.25 1 84.25 112 ALA A N 1
ATOM 909 C CA . ALA A 1 112 ? 18.922 10.961 9.188 1 84.25 112 ALA A CA 1
ATOM 910 C C . ALA A 1 112 ? 17.844 11.055 10.25 1 84.25 112 ALA A C 1
ATOM 912 O O . ALA A 1 112 ? 17.25 10.047 10.641 1 84.25 112 ALA A O 1
ATOM 913 N N . SER A 1 113 ? 17.641 12.289 10.719 1 90.19 113 SER A N 1
ATOM 914 C CA . SER A 1 113 ? 16.609 12.5 11.727 1 90.19 113 SER A CA 1
ATOM 915 C C . SER A 1 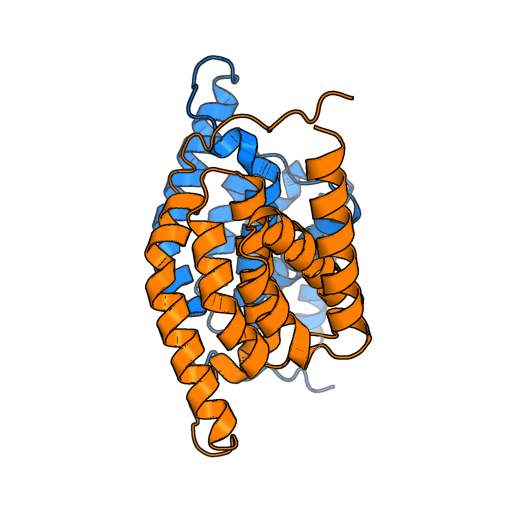113 ? 15.219 12.172 11.18 1 90.19 113 SER A C 1
ATOM 917 O O . SER A 1 113 ? 14.422 11.523 11.852 1 90.19 113 SER A O 1
ATOM 919 N N . ASN A 1 114 ? 14.961 12.594 10.008 1 92.88 114 ASN A N 1
ATOM 920 C CA . ASN A 1 114 ? 13.68 12.312 9.383 1 92.88 114 ASN A CA 1
ATOM 921 C C . ASN A 1 114 ? 13.469 10.82 9.164 1 92.88 114 ASN A C 1
ATOM 923 O O . ASN A 1 114 ? 12.367 10.305 9.344 1 92.88 114 ASN A O 1
ATOM 927 N N . VAL A 1 115 ? 14.516 10.156 8.797 1 91.94 115 VAL A N 1
ATOM 928 C CA . VAL A 1 115 ? 14.445 8.711 8.586 1 91.94 115 VAL A CA 1
ATOM 929 C C . VAL A 1 115 ? 14.094 8.023 9.906 1 91.94 115 VAL A C 1
ATOM 931 O O . VAL A 1 115 ? 13.219 7.156 9.938 1 91.94 115 VAL A O 1
ATOM 934 N N . SER A 1 116 ? 14.836 8.438 10.953 1 91.81 116 SER A N 1
ATOM 935 C CA . SER A 1 116 ? 14.586 7.855 12.266 1 91.81 116 SER A CA 1
ATOM 936 C C . SER A 1 116 ? 13.148 8.109 12.719 1 91.81 116 SER A C 1
ATOM 938 O O . SER A 1 116 ? 12.477 7.199 13.219 1 91.81 116 SER A O 1
ATOM 940 N N . THR A 1 117 ? 12.695 9.336 12.539 1 94.38 117 THR A N 1
ATOM 941 C CA . THR A 1 117 ? 11.336 9.68 12.938 1 94.38 117 THR A CA 1
ATOM 942 C C . THR A 1 117 ? 10.312 8.891 12.125 1 94.38 117 THR A C 1
ATOM 944 O O . THR A 1 117 ? 9.32 8.406 12.664 1 94.38 117 THR A O 1
ATOM 947 N N . MET A 1 118 ? 10.508 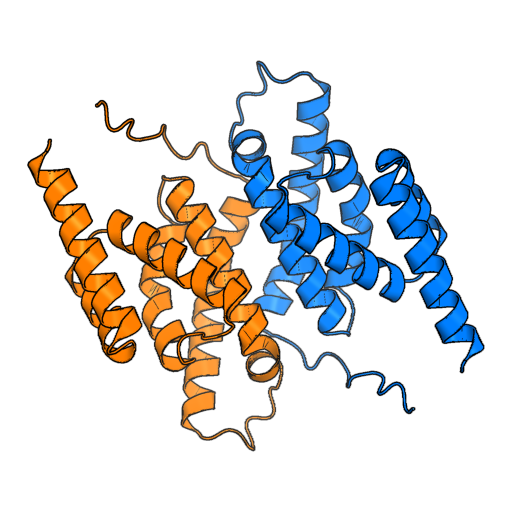8.75 10.859 1 94.5 118 MET A N 1
ATOM 948 C CA . MET A 1 118 ? 9.633 7.953 10 1 94.5 118 MET A CA 1
ATOM 949 C C . MET A 1 118 ? 9.547 6.512 10.492 1 94.5 118 MET A C 1
ATOM 951 O O . MET A 1 118 ? 8.453 5.965 10.641 1 94.5 118 MET A O 1
ATOM 955 N N . ARG A 1 119 ? 10.664 5.965 10.805 1 91.62 119 ARG A N 1
ATOM 956 C CA . ARG A 1 119 ? 10.695 4.582 11.273 1 91.62 119 ARG A CA 1
ATOM 957 C C . ARG A 1 119 ? 9.93 4.434 12.586 1 91.62 119 ARG A C 1
ATOM 959 O O . ARG A 1 119 ? 9.211 3.457 12.781 1 91.62 119 ARG A O 1
ATOM 966 N N . ASP A 1 120 ? 10.117 5.352 13.469 1 94.44 120 ASP A N 1
ATOM 967 C CA . ASP A 1 120 ? 9.398 5.34 14.734 1 94.44 120 ASP A CA 1
ATOM 968 C C . ASP A 1 120 ? 7.887 5.375 14.508 1 94.44 120 ASP A C 1
ATOM 970 O O . ASP A 1 120 ? 7.137 4.66 15.18 1 94.44 120 ASP A O 1
ATOM 974 N N . TRP A 1 121 ? 7.473 6.184 13.633 1 95.69 121 TRP A N 1
ATOM 975 C CA . TRP A 1 121 ? 6.047 6.309 13.344 1 95.69 121 TRP A CA 1
ATOM 976 C C . TRP A 1 121 ? 5.508 5.035 12.703 1 95.69 121 TRP A C 1
ATOM 978 O O . TRP A 1 121 ? 4.398 4.594 13.008 1 95.69 121 TRP A O 1
ATOM 988 N N . LEU A 1 122 ? 6.254 4.465 11.789 1 94.31 122 LEU A N 1
ATOM 989 C CA . LEU A 1 122 ? 5.832 3.221 11.156 1 94.31 122 LEU A CA 1
ATOM 990 C C . LEU A 1 122 ? 5.684 2.107 12.188 1 94.31 122 LEU A C 1
ATOM 992 O O . LEU A 1 122 ? 4.754 1.3 12.102 1 94.31 122 LEU A O 1
ATOM 996 N N . GLN A 1 123 ? 6.551 2.113 13.109 1 93.81 123 GLN A N 1
ATOM 997 C CA . GLN A 1 123 ? 6.438 1.146 14.195 1 93.81 123 GLN A CA 1
ATOM 998 C C . GLN A 1 123 ? 5.168 1.373 15.008 1 93.81 123 GLN A C 1
ATOM 1000 O O . GLN A 1 123 ? 4.449 0.423 15.328 1 93.81 123 GLN A O 1
ATOM 1005 N N . LYS A 1 124 ? 4.957 2.539 15.281 1 94.88 124 LYS A N 1
ATOM 1006 C CA . LYS A 1 124 ? 3.811 2.895 16.109 1 94.88 124 LYS A CA 1
ATOM 1007 C C . LYS A 1 124 ? 2.498 2.574 15.398 1 94.88 124 LYS A C 1
ATOM 1009 O O . LYS A 1 124 ? 1.512 2.205 16.047 1 94.88 124 LYS A O 1
ATOM 1014 N N . MET A 1 125 ? 2.451 2.639 14.125 1 96 125 MET A N 1
ATOM 1015 C CA . MET A 1 125 ? 1.206 2.492 13.375 1 96 125 MET A CA 1
ATOM 1016 C C . MET A 1 125 ? 0.978 1.037 12.977 1 96 125 MET A C 1
ATOM 1018 O O . MET A 1 125 ? -0.073 0.695 12.43 1 96 125 MET A O 1
ATOM 1022 N N . MET A 1 126 ? 1.917 0.182 13.281 1 93.25 126 MET A N 1
ATOM 1023 C CA . MET A 1 126 ? 1.846 -1.196 12.805 1 93.25 126 MET A CA 1
ATOM 1024 C C . MET A 1 126 ? 0.644 -1.919 13.406 1 93.25 126 MET A C 1
ATOM 1026 O O . MET A 1 126 ? 0.041 -2.775 12.758 1 93.25 126 MET A O 1
ATOM 1030 N N . ASP A 1 127 ? 0.345 -1.543 14.617 1 93.06 127 ASP A N 1
ATOM 1031 C CA . ASP A 1 127 ? -0.818 -2.178 15.227 1 93.06 127 ASP A CA 1
ATOM 1032 C C . ASP A 1 127 ? -2.092 -1.854 14.453 1 93.06 127 ASP A C 1
ATOM 1034 O O . ASP A 1 127 ? -2.91 -2.738 14.195 1 93.06 127 ASP A O 1
ATOM 1038 N N . GLN A 1 128 ? -2.254 -0.627 14.117 1 93.5 128 GLN A N 1
ATOM 1039 C CA . GLN A 1 128 ? -3.436 -0.228 13.359 1 93.5 128 GLN A CA 1
ATOM 1040 C C . GLN A 1 128 ? -3.42 -0.835 11.961 1 93.5 128 GLN A C 1
ATOM 1042 O O . GLN A 1 128 ? -4.461 -1.251 11.445 1 93.5 128 GLN A O 1
ATOM 1047 N N . VAL A 1 129 ? -2.316 -0.86 11.367 1 91.94 129 VAL A N 1
ATOM 1048 C CA . VAL A 1 129 ? -2.174 -1.458 10.047 1 91.94 129 VAL A CA 1
ATOM 1049 C C . VAL A 1 129 ? -2.576 -2.93 10.094 1 91.94 129 VAL A C 1
ATOM 1051 O O . VAL A 1 129 ? -3.32 -3.408 9.234 1 91.94 129 VAL A O 1
ATOM 1054 N N . ARG A 1 130 ? -2.045 -3.58 11.094 1 90.75 130 ARG A N 1
ATOM 1055 C CA . ARG A 1 130 ? -2.381 -4.988 11.273 1 90.75 130 ARG A CA 1
ATOM 1056 C C . ARG A 1 130 ? -3.885 -5.18 11.438 1 90.75 130 ARG A C 1
ATOM 1058 O O . ARG A 1 130 ? -4.477 -6.074 10.836 1 90.75 130 ARG A O 1
ATOM 1065 N N . LYS A 1 131 ? -4.484 -4.375 12.25 1 90.75 131 LYS A N 1
ATOM 1066 C CA . LYS A 1 131 ? -5.922 -4.469 12.484 1 90.75 131 LYS A CA 1
ATOM 1067 C C . LYS A 1 131 ? -6.707 -4.27 11.195 1 90.75 131 LYS A C 1
ATOM 1069 O O . LYS A 1 131 ? -7.652 -5.008 10.914 1 90.75 131 LYS A O 1
ATOM 1074 N N . LEU A 1 132 ? -6.34 -3.318 10.438 1 88.31 132 LEU A N 1
ATOM 1075 C CA . LEU A 1 132 ? -7.055 -2.988 9.203 1 88.31 132 LEU A CA 1
ATOM 1076 C C . LEU A 1 132 ? -6.879 -4.09 8.164 1 88.31 132 LEU A C 1
ATOM 1078 O O . LEU A 1 132 ? -7.816 -4.406 7.43 1 88.31 132 LEU A O 1
ATOM 1082 N N . LEU A 1 133 ? -5.688 -4.656 8.125 1 86 133 LEU A N 1
ATOM 1083 C CA . LEU A 1 133 ? -5.387 -5.641 7.086 1 86 133 LEU A CA 1
ATOM 1084 C C . LEU A 1 133 ? -5.961 -7.004 7.453 1 86 133 LEU A C 1
ATOM 1086 O O . LEU A 1 133 ? -6.332 -7.785 6.57 1 86 133 LEU A O 1
ATOM 1090 N N . VAL A 1 134 ? -5.961 -7.391 8.711 1 82.06 134 VAL A N 1
ATOM 1091 C CA . VAL A 1 134 ? -6.371 -8.719 9.156 1 82.06 134 VAL A CA 1
ATOM 1092 C C . VAL A 1 134 ? -7.844 -8.695 9.57 1 82.06 134 VAL A C 1
ATOM 1094 O O . VAL A 1 134 ? -8.609 -9.594 9.211 1 82.06 134 VAL A O 1
ATOM 1097 N N . ILE A 1 135 ? -8.266 -7.82 10.461 1 66.31 135 ILE A N 1
ATOM 1098 C CA . ILE A 1 135 ? -9.625 -7.723 10.969 1 66.31 135 ILE A CA 1
ATOM 1099 C C . ILE A 1 135 ? -10.281 -6.441 10.453 1 66.31 135 ILE A C 1
ATOM 1101 O O . ILE A 1 135 ? -10.375 -5.449 11.18 1 66.31 135 ILE A O 1
ATOM 1105 N N . PRO A 1 136 ? -10.648 -6.48 9.133 1 59.81 136 PRO A N 1
ATOM 1106 C CA . PRO A 1 136 ? -11.219 -5.188 8.75 1 59.81 136 PRO A CA 1
ATOM 1107 C C . PRO A 1 136 ? -12.539 -4.891 9.461 1 59.81 136 PRO A C 1
ATOM 1109 O O . PRO A 1 136 ? -13.375 -5.785 9.617 1 59.81 136 PRO A O 1
ATOM 1112 N N . GLY A 1 137 ? -12.562 -4.488 10.703 1 52.94 137 GLY A N 1
ATOM 1113 C CA . GLY A 1 137 ? -13.766 -4.145 11.438 1 52.94 137 GLY A CA 1
ATOM 1114 C C . GLY A 1 137 ? -14.797 -3.414 10.594 1 52.94 137 GLY A C 1
ATOM 1115 O O . GLY A 1 137 ? -14.461 -2.883 9.531 1 52.94 137 GLY A O 1
ATOM 1116 N N . PRO A 1 138 ? -16.141 -3.723 10.883 1 46.94 138 PRO A N 1
ATOM 1117 C CA . PRO A 1 138 ? -17.219 -2.965 10.234 1 46.94 138 PRO A CA 1
ATOM 1118 C C . PRO A 1 138 ? -17 -1.456 10.305 1 46.94 138 PRO A C 1
ATOM 1120 O O . PRO A 1 138 ? -16.984 -0.877 11.398 1 46.94 138 PRO A O 1
ATOM 1123 N N . THR A 1 139 ? -16.031 -0.904 9.891 1 44.78 139 THR A N 1
ATOM 1124 C CA . THR A 1 139 ? -16.094 0.553 9.922 1 44.78 139 THR A CA 1
ATOM 1125 C C . THR A 1 139 ? -17.453 1.047 9.453 1 44.78 139 THR A C 1
ATOM 1127 O O . THR A 1 139 ? -18.047 0.485 8.531 1 44.78 139 THR A O 1
ATOM 1130 N N . GLY A 1 140 ? -18.25 2.033 10.266 1 37.34 140 GLY A N 1
ATOM 1131 C CA . GLY A 1 140 ? -19.562 2.596 10.039 1 37.34 140 GLY A CA 1
ATOM 1132 C C . GLY A 1 140 ? -19.844 2.908 8.578 1 37.34 140 GLY A C 1
ATOM 1133 O O . GLY A 1 140 ? -18.906 3.084 7.793 1 37.34 140 GLY A O 1
ATOM 1134 N N . LYS A 1 141 ? -21.281 2.711 8.125 1 39.59 141 LYS A N 1
ATOM 1135 C CA . LYS A 1 141 ? -22 3.1 6.91 1 39.59 141 LYS A CA 1
ATOM 1136 C C . LYS A 1 141 ? -21.547 4.48 6.434 1 39.59 141 LYS A C 1
ATOM 1138 O O . LYS A 1 141 ? -21.203 5.34 7.242 1 39.59 141 LYS A O 1
ATOM 1143 N N . GLY A 1 142 ? -21.359 4.707 5.168 1 37.53 142 GLY A N 1
ATOM 1144 C CA . GLY A 1 142 ? -21.203 5.922 4.383 1 37.53 142 GLY A CA 1
ATOM 1145 C C . GLY A 1 142 ? -22.062 7.062 4.875 1 37.53 142 GLY A C 1
ATOM 1146 O O . GLY A 1 142 ? -23.25 6.871 5.164 1 37.53 142 GLY A O 1
ATOM 1147 N N . ALA A 1 143 ? -21.656 8.133 5.453 1 37 143 ALA A N 1
ATOM 1148 C CA . ALA A 1 143 ? -22.5 9.328 5.398 1 37 143 ALA A CA 1
ATOM 1149 C C . ALA A 1 143 ? -23.078 9.531 4.004 1 37 143 ALA A C 1
ATOM 1151 O O . ALA A 1 143 ? -22.344 9.742 3.039 1 37 143 ALA A O 1
ATOM 1152 N N . LYS A 1 144 ? -24.156 8.812 3.68 1 31.75 144 LYS A N 1
ATOM 1153 C CA . LYS A 1 144 ? -24.938 9.148 2.492 1 31.75 144 LYS A CA 1
ATOM 1154 C C . LYS A 1 144 ? -25.156 10.656 2.387 1 31.75 144 LYS A C 1
ATOM 1156 O O . LYS A 1 144 ? -25.781 11.258 3.262 1 31.75 144 LYS A O 1
ATOM 1161 N N . VAL A 1 145 ? -24.312 11.523 1.924 1 30.98 145 VAL A N 1
ATOM 1162 C CA . VAL A 1 145 ? -24.766 12.852 1.516 1 30.98 145 VAL A CA 1
ATOM 1163 C C . VAL A 1 145 ? -25.984 12.719 0.618 1 30.98 145 VAL A C 1
ATOM 1165 O O . VAL A 1 145 ? -25.938 12.062 -0.426 1 30.98 145 VAL A O 1
ATOM 1168 N N . SER A 1 146 ? -27.172 12.516 1.256 1 23.92 146 SER A N 1
ATOM 1169 C CA . SER A 1 146 ? -28.391 12.812 0.504 1 23.92 146 SER A CA 1
ATOM 1170 C C . SER A 1 146 ? -28.172 13.961 -0.471 1 23.92 146 SER A C 1
ATOM 1172 O O . SER A 1 146 ? -27.547 14.969 -0.126 1 23.92 146 SER A O 1
ATOM 1174 N N . PRO A 1 147 ? -28.688 13.766 -1.74 1 24.38 147 PRO A N 1
ATOM 1175 C CA . PRO A 1 147 ? -28.812 15.023 -2.482 1 24.38 147 PRO A CA 1
ATOM 1176 C C . PRO A 1 147 ? -29.516 16.109 -1.685 1 24.38 147 PRO A C 1
ATOM 1178 O O . PRO A 1 147 ? -30.328 15.812 -0.809 1 24.38 147 PRO A O 1
ATOM 1181 N N . MET B 1 1 ? 24.516 -15.633 -20.438 1 45.91 1 MET B N 1
ATOM 1182 C CA . MET B 1 1 ? 23.828 -14.469 -19.891 1 45.91 1 MET B CA 1
ATOM 1183 C C . MET B 1 1 ? 22.578 -14.148 -20.703 1 45.91 1 MET B C 1
ATOM 1185 O O . MET B 1 1 ? 21.5 -13.93 -20.141 1 45.91 1 MET B O 1
ATOM 1189 N N . MET B 1 2 ? 22.688 -14.141 -22.016 1 57.12 2 MET B N 1
ATOM 1190 C CA . MET B 1 2 ? 21.609 -13.812 -22.938 1 57.12 2 MET B CA 1
ATOM 1191 C C . MET B 1 2 ? 20.516 -14.867 -22.891 1 57.12 2 MET B C 1
ATOM 1193 O O . MET B 1 2 ? 19.344 -14.547 -23.047 1 57.12 2 MET B O 1
ATOM 1197 N N . GLN B 1 3 ? 20.953 -16.094 -22.547 1 62.22 3 GLN B N 1
ATOM 1198 C CA . GLN B 1 3 ? 19.953 -17.156 -22.531 1 62.22 3 GLN B CA 1
ATOM 1199 C C . GLN B 1 3 ? 19.016 -17.016 -21.344 1 62.22 3 GLN B C 1
ATOM 1201 O O . GLN B 1 3 ? 17.812 -17.266 -21.453 1 62.22 3 GLN B O 1
ATOM 1206 N N . VAL B 1 4 ? 19.609 -16.625 -20.25 1 60.94 4 VAL B N 1
ATOM 1207 C CA . VAL B 1 4 ? 18.828 -16.484 -19.031 1 60.94 4 VAL B CA 1
ATOM 1208 C C . VAL B 1 4 ? 17.828 -15.344 -19.172 1 60.94 4 VAL B C 1
ATOM 1210 O O . VAL B 1 4 ? 16.656 -15.492 -18.844 1 60.94 4 VAL B O 1
ATOM 1213 N N . LEU B 1 5 ? 18.25 -14.305 -19.766 1 61.44 5 LEU B N 1
ATOM 1214 C CA . LEU B 1 5 ? 17.359 -13.164 -19.984 1 61.44 5 LEU B CA 1
ATOM 1215 C C . LEU B 1 5 ? 16.25 -13.531 -20.953 1 61.44 5 LEU B C 1
ATOM 1217 O O . LEU B 1 5 ? 15.102 -13.102 -20.781 1 61.44 5 LEU B O 1
ATOM 1221 N N . PHE B 1 6 ? 16.719 -14.383 -21.953 1 68.62 6 PHE B N 1
ATOM 1222 C CA . PHE B 1 6 ? 15.727 -14.797 -22.953 1 68.62 6 PHE B CA 1
ATOM 1223 C C . PHE B 1 6 ? 14.68 -15.711 -22.312 1 68.62 6 PHE B C 1
ATOM 1225 O O . PHE B 1 6 ? 13.492 -15.602 -22.625 1 68.62 6 PHE B O 1
ATOM 1232 N N . SER B 1 7 ? 15.188 -16.359 -21.328 1 87.94 7 SER B N 1
ATOM 1233 C CA . SER B 1 7 ? 14.266 -17.281 -20.672 1 87.94 7 SER B CA 1
ATOM 1234 C C . SER B 1 7 ? 13.281 -16.531 -19.781 1 87.94 7 SER B C 1
ATOM 1236 O O . SER B 1 7 ? 12.078 -16.812 -19.797 1 87.94 7 SER B O 1
ATOM 1238 N N . ARG B 1 8 ? 13.766 -15.523 -19.266 1 92.69 8 ARG B N 1
ATOM 1239 C CA . ARG B 1 8 ? 12.883 -14.758 -18.391 1 92.69 8 ARG B CA 1
ATOM 1240 C C . ARG B 1 8 ? 11.836 -13.992 -19.203 1 92.69 8 ARG B C 1
ATOM 1242 O O . ARG B 1 8 ? 10.664 -13.961 -18.828 1 92.69 8 ARG B O 1
ATOM 1249 N N . LYS B 1 9 ? 12.336 -13.43 -20.219 1 94.81 9 LYS B N 1
ATOM 1250 C CA . LYS B 1 9 ? 11.43 -12.672 -21.078 1 94.81 9 LYS B CA 1
ATOM 1251 C C . LYS B 1 9 ? 10.32 -13.562 -21.625 1 94.81 9 LYS B C 1
ATOM 1253 O O . LYS B 1 9 ? 9.156 -13.164 -21.656 1 94.81 9 LYS B O 1
ATOM 1258 N N . LEU B 1 10 ? 10.742 -14.656 -22.094 1 94.75 10 LEU B N 1
ATOM 1259 C CA . LEU B 1 10 ? 9.758 -15.586 -22.641 1 94.75 10 LEU B CA 1
ATOM 1260 C C . LEU B 1 10 ? 8.773 -16.031 -21.562 1 94.75 10 LEU B C 1
ATOM 1262 O O . LEU B 1 10 ? 7.57 -16.109 -21.812 1 94.75 10 LEU B O 1
ATOM 1266 N N . LYS B 1 11 ? 9.258 -16.359 -20.484 1 96.44 11 LYS B N 1
ATOM 1267 C CA . LYS B 1 11 ? 8.406 -16.766 -19.359 1 96.44 11 LYS B CA 1
ATOM 1268 C C . LYS B 1 11 ? 7.434 -15.648 -18.984 1 96.44 11 LYS B C 1
ATOM 1270 O O . LYS B 1 11 ? 6.258 -15.906 -18.734 1 96.44 11 LYS B O 1
ATOM 1275 N N . LEU B 1 12 ? 7.926 -14.453 -18.953 1 97.31 12 LEU B N 1
ATOM 1276 C CA . LEU B 1 12 ? 7.074 -13.305 -18.656 1 97.31 12 LEU B CA 1
ATOM 1277 C C . LEU B 1 12 ? 6.004 -13.125 -19.719 1 97.31 12 LEU B C 1
ATOM 1279 O O . LEU B 1 12 ? 4.844 -12.852 -19.406 1 97.31 12 LEU B O 1
ATOM 1283 N N . GLU B 1 13 ? 6.438 -13.273 -20.875 1 97 13 GLU B N 1
ATOM 1284 C CA . GLU B 1 13 ? 5.484 -13.133 -21.969 1 97 13 GLU B CA 1
ATOM 1285 C C . GLU B 1 13 ? 4.371 -14.172 -21.859 1 97 13 GLU B C 1
ATOM 1287 O O . GLU B 1 13 ? 3.203 -13.867 -22.125 1 97 13 GLU B O 1
ATOM 1292 N N . ALA B 1 14 ? 4.773 -15.336 -21.641 1 96 14 ALA B N 1
ATOM 1293 C CA . ALA B 1 14 ? 3.777 -16.391 -21.438 1 96 14 ALA B CA 1
ATOM 1294 C C . ALA B 1 14 ? 2.824 -16.031 -20.297 1 96 14 ALA B C 1
ATOM 1296 O O . ALA B 1 14 ? 1.607 -16.188 -20.438 1 96 14 ALA B O 1
ATOM 1297 N N . ALA B 1 15 ? 3.326 -15.562 -19.172 1 97 15 ALA B N 1
ATOM 1298 C CA . ALA B 1 15 ? 2.504 -15.156 -18.031 1 97 15 ALA B CA 1
ATOM 1299 C C . ALA B 1 15 ? 1.493 -14.086 -18.422 1 97 15 ALA B C 1
ATOM 1301 O O . ALA B 1 15 ? 0.312 -14.18 -18.078 1 97 15 ALA B O 1
ATOM 1302 N N . LEU B 1 16 ? 1.935 -13.148 -19.156 1 96.25 16 LEU B N 1
ATOM 1303 C CA . LEU B 1 16 ? 1.08 -12.031 -19.562 1 96.25 16 LEU B CA 1
ATOM 1304 C C . LEU B 1 16 ? 0.024 -12.492 -20.562 1 96.25 16 LEU B C 1
ATOM 1306 O O . LEU B 1 16 ? -1.081 -11.953 -20.594 1 96.25 16 LEU B O 1
ATOM 1310 N N . THR B 1 17 ? 0.365 -13.492 -21.328 1 96.44 17 THR B N 1
ATOM 1311 C CA . THR B 1 17 ? -0.635 -14.094 -22.203 1 96.44 17 THR B CA 1
ATOM 1312 C C . THR B 1 17 ? -1.739 -14.758 -21.391 1 96.44 17 THR B C 1
ATOM 1314 O O . THR B 1 17 ? -2.924 -14.609 -21.703 1 96.44 17 THR B O 1
ATOM 1317 N N . PHE B 1 18 ? -1.398 -15.508 -20.344 1 95.25 18 PHE B N 1
ATOM 1318 C CA . PHE B 1 18 ? -2.4 -16.078 -19.453 1 95.25 18 PHE B CA 1
ATOM 1319 C C . PHE B 1 18 ? -3.264 -14.977 -18.844 1 95.25 18 PHE B C 1
ATOM 1321 O O . PHE B 1 18 ? -4.488 -15.117 -18.766 1 95.25 18 PHE B O 1
ATOM 1328 N N . TRP B 1 19 ? -2.646 -13.875 -18.406 1 93.44 19 TRP B N 1
ATOM 1329 C CA . TRP B 1 19 ? -3.373 -12.766 -17.812 1 93.44 19 TRP B CA 1
ATOM 1330 C C . TRP B 1 19 ? -4.41 -12.203 -18.781 1 93.44 19 TRP B C 1
ATOM 1332 O O . TRP B 1 19 ? -5.559 -11.961 -18.391 1 93.44 19 TRP B O 1
ATOM 1342 N N . LYS B 1 20 ? -4.105 -12.133 -20 1 92.56 20 LYS B N 1
ATOM 1343 C CA . LYS B 1 20 ? -4.961 -11.484 -20.984 1 92.56 20 LYS B CA 1
ATOM 1344 C C . LYS B 1 20 ? -6.055 -12.43 -21.469 1 92.56 20 LYS B C 1
ATOM 1346 O O . LYS B 1 20 ? -7.172 -12 -21.75 1 92.56 20 LYS B O 1
ATOM 1351 N N . ARG B 1 21 ? -5.742 -13.695 -21.5 1 92.88 21 ARG B N 1
ATOM 1352 C CA . ARG B 1 21 ? -6.648 -14.609 -22.188 1 92.88 21 ARG B CA 1
ATOM 1353 C C . ARG B 1 21 ? -7.375 -15.516 -21.203 1 92.88 21 ARG B C 1
ATOM 1355 O O . ARG B 1 21 ? -8.555 -15.812 -21.375 1 92.88 21 ARG B O 1
ATOM 1362 N N . HIS B 1 22 ? -6.633 -15.961 -20.219 1 91.88 22 HIS B N 1
ATOM 1363 C CA . HIS B 1 22 ? -7.176 -16.891 -19.234 1 91.88 22 HIS B CA 1
ATOM 1364 C C . HIS B 1 22 ? -6.59 -16.625 -17.859 1 91.88 22 HIS B C 1
ATOM 1366 O O . HIS B 1 22 ? -5.773 -17.406 -17.359 1 91.88 22 HIS B O 1
ATOM 1372 N N . PRO B 1 23 ? -7.004 -15.602 -17.219 1 88.88 23 PRO B N 1
ATOM 1373 C CA . PRO B 1 23 ? -6.383 -15.188 -15.969 1 88.88 23 PRO B CA 1
ATOM 1374 C C . PRO B 1 23 ? -6.41 -16.281 -14.906 1 88.88 23 PRO B C 1
ATOM 1376 O O . PRO B 1 23 ? -5.551 -16.312 -14.023 1 88.88 23 PRO B O 1
ATOM 1379 N N . GLU B 1 24 ? -7.316 -17.219 -15.102 1 88.56 24 GLU B N 1
ATOM 1380 C CA . GLU B 1 24 ? -7.422 -18.297 -14.125 1 88.56 24 GLU B CA 1
ATOM 1381 C C . GLU B 1 24 ? -6.195 -19.203 -14.18 1 88.56 24 GLU B C 1
ATOM 1383 O O . GLU B 1 24 ? -5.863 -19.875 -13.188 1 88.56 24 GLU B O 1
ATOM 1388 N N . ASP B 1 25 ? -5.535 -19.219 -15.312 1 94.56 25 ASP B N 1
ATOM 1389 C CA . ASP B 1 25 ? -4.379 -20.094 -15.492 1 94.56 25 ASP B CA 1
ATOM 1390 C C . ASP B 1 25 ? -3.09 -19.406 -15.062 1 94.56 25 ASP B C 1
ATOM 1392 O O . ASP B 1 25 ? -2.047 -20.047 -14.93 1 94.56 25 ASP B O 1
ATOM 1396 N N . LEU B 1 26 ? -3.113 -18.125 -14.875 1 96.06 26 LEU B N 1
ATOM 1397 C CA . LEU B 1 26 ? -1.922 -17.328 -14.57 1 96.06 26 LEU B CA 1
ATOM 1398 C C . LEU B 1 26 ? -1.262 -17.828 -13.289 1 96.06 26 LEU B C 1
ATOM 1400 O O . LEU B 1 26 ? -0.052 -18.062 -13.258 1 96.06 26 LEU B O 1
ATOM 1404 N N . VAL B 1 27 ? -2.049 -18.031 -12.305 1 96.12 27 VAL B N 1
ATOM 1405 C CA . VAL B 1 27 ? -1.528 -18.375 -10.992 1 96.12 27 VAL B CA 1
ATOM 1406 C C . VAL B 1 27 ? -0.794 -19.719 -11.062 1 96.12 27 VAL B C 1
ATOM 1408 O O . VAL B 1 27 ? 0.345 -19.828 -10.609 1 96.12 27 VAL B O 1
ATOM 1411 N N . SER B 1 28 ? -1.466 -20.672 -11.672 1 96.81 28 SER B N 1
ATOM 1412 C CA . SER B 1 28 ? -0.845 -21.984 -11.828 1 96.81 28 SER B CA 1
ATOM 1413 C C . SER B 1 28 ? 0.462 -21.891 -12.609 1 96.81 28 SER B C 1
ATOM 1415 O O . SER B 1 28 ? 1.45 -22.531 -12.258 1 96.81 28 SER B O 1
ATOM 1417 N N . TYR B 1 29 ? 0.481 -21.109 -13.609 1 97.69 29 TYR B N 1
ATOM 1418 C CA . TYR B 1 29 ? 1.687 -20.922 -14.406 1 97.69 29 TYR B CA 1
ATOM 1419 C C . TYR B 1 29 ? 2.812 -20.328 -13.57 1 97.69 29 TYR B C 1
ATOM 1421 O O . TYR B 1 29 ? 3.939 -20.828 -13.594 1 97.69 29 TYR B O 1
ATOM 1429 N N . LEU B 1 30 ? 2.574 -19.344 -12.859 1 97.75 30 LEU B N 1
ATOM 1430 C CA . LEU B 1 30 ? 3.598 -18.672 -12.062 1 97.75 30 LEU B CA 1
ATOM 1431 C C . LEU B 1 30 ? 4.195 -19.625 -11.031 1 97.75 30 LEU B C 1
ATOM 1433 O O . LEU B 1 30 ? 5.398 -19.578 -10.758 1 97.75 30 LEU B O 1
ATOM 1437 N N . PHE B 1 31 ? 3.424 -20.5 -10.461 1 96.88 31 PHE B N 1
ATOM 1438 C CA . PHE B 1 31 ? 3.934 -21.469 -9.516 1 96.88 31 PHE B CA 1
ATOM 1439 C C . PHE B 1 31 ? 4.848 -22.469 -10.211 1 96.88 31 PHE B C 1
ATOM 1441 O O . PHE B 1 31 ? 5.832 -22.938 -9.625 1 96.88 31 PHE B O 1
ATOM 1448 N N . ARG B 1 32 ? 4.559 -22.766 -11.406 1 96.38 32 ARG B N 1
ATOM 1449 C CA . ARG B 1 32 ? 5.316 -23.781 -12.133 1 96.38 32 ARG B CA 1
ATOM 1450 C C . ARG B 1 32 ? 6.652 -23.219 -12.617 1 96.38 32 ARG B C 1
ATOM 1452 O O . ARG B 1 32 ? 7.633 -23.953 -12.727 1 96.38 32 ARG B O 1
ATOM 1459 N N . VAL B 1 33 ? 6.699 -21.953 -13 1 94.75 33 VAL B N 1
ATOM 1460 C CA . VAL B 1 33 ? 7.895 -21.312 -13.539 1 94.75 33 VAL B CA 1
ATOM 1461 C C . VAL B 1 33 ? 9.016 -21.359 -12.508 1 94.75 33 VAL B C 1
ATOM 1463 O O . VAL B 1 33 ? 10.188 -21.516 -12.867 1 94.75 33 VAL B O 1
ATOM 1466 N N . HIS B 1 34 ? 8.688 -21.25 -11.141 1 93.62 34 HIS B N 1
ATOM 1467 C CA . HIS B 1 34 ? 9.656 -21.281 -10.055 1 93.62 34 HIS B CA 1
ATOM 1468 C C . HIS B 1 34 ? 10.734 -20.203 -10.234 1 93.62 34 HIS B C 1
ATOM 1470 O O . HIS B 1 34 ? 11.922 -20.484 -10.109 1 93.62 34 HIS B O 1
ATOM 1476 N N . ASP B 1 35 ? 10.422 -19.047 -10.617 1 96.31 35 ASP B N 1
ATOM 1477 C CA . ASP B 1 35 ? 11.281 -17.875 -10.82 1 96.31 35 ASP B CA 1
ATOM 1478 C C . ASP B 1 35 ? 10.648 -16.625 -10.242 1 96.31 35 ASP B C 1
ATOM 1480 O O . ASP B 1 35 ? 9.742 -16.047 -10.844 1 96.31 35 ASP B O 1
ATOM 1484 N N . LEU B 1 36 ? 11.172 -16.156 -9.125 1 96.44 36 LEU B N 1
ATOM 1485 C CA . LEU B 1 36 ? 10.562 -15.055 -8.391 1 96.44 36 LEU B CA 1
ATOM 1486 C C . LEU B 1 36 ? 10.711 -13.75 -9.164 1 96.44 36 LEU B C 1
ATOM 1488 O O . LEU B 1 36 ? 9.883 -12.844 -9.023 1 96.44 36 LEU B O 1
ATOM 1492 N N . CYS B 1 37 ? 11.766 -13.656 -10.008 1 96.69 37 CYS B N 1
ATOM 1493 C CA . CYS B 1 37 ? 11.898 -12.453 -10.82 1 96.69 37 CYS B CA 1
ATOM 1494 C C . CYS B 1 37 ? 10.758 -12.344 -11.828 1 96.69 37 CYS B C 1
ATOM 1496 O O . CYS B 1 37 ? 10.234 -11.258 -12.07 1 96.69 37 CYS B O 1
ATOM 1498 N N . VAL B 1 38 ? 10.453 -13.438 -12.391 1 97.31 38 VAL B N 1
ATOM 1499 C CA . VAL B 1 38 ? 9.336 -13.469 -13.328 1 97.31 38 VAL B CA 1
ATOM 1500 C C . VAL B 1 38 ? 8.039 -13.148 -12.594 1 97.31 38 VAL B C 1
ATOM 1502 O O . VAL B 1 38 ? 7.207 -12.391 -13.094 1 97.31 38 VAL B O 1
ATOM 1505 N N . VAL B 1 39 ? 7.879 -13.695 -11.398 1 98.06 39 VAL B N 1
ATOM 1506 C CA . VAL B 1 39 ? 6.695 -13.43 -10.586 1 98.06 39 VAL B CA 1
ATOM 1507 C C . VAL B 1 39 ? 6.605 -11.93 -10.289 1 98.06 39 VAL B C 1
ATOM 1509 O O . VAL B 1 39 ? 5.555 -11.32 -10.484 1 98.06 39 VAL B O 1
ATOM 1512 N N . ALA B 1 40 ? 7.707 -11.414 -9.891 1 97.81 40 ALA B N 1
ATOM 1513 C CA . ALA B 1 40 ? 7.734 -10 -9.547 1 97.81 40 ALA B CA 1
ATOM 1514 C C . ALA B 1 40 ? 7.391 -9.133 -10.758 1 97.81 40 ALA B C 1
ATOM 1516 O O . ALA B 1 40 ? 6.578 -8.211 -10.664 1 97.81 40 ALA B O 1
ATOM 1517 N N . ASP B 1 41 ? 8.023 -9.477 -11.875 1 97.44 41 ASP B N 1
ATOM 1518 C CA . ASP B 1 41 ? 7.766 -8.719 -13.094 1 97.44 41 ASP B CA 1
ATOM 1519 C C . ASP B 1 41 ? 6.297 -8.82 -13.508 1 97.44 41 ASP B C 1
ATOM 1521 O O . ASP B 1 41 ? 5.668 -7.82 -13.852 1 97.44 41 ASP B O 1
ATOM 1525 N N . CYS B 1 42 ? 5.812 -9.969 -13.469 1 97.75 42 CYS B N 1
ATOM 1526 C CA . CYS B 1 42 ? 4.43 -10.203 -13.867 1 97.75 42 CYS B CA 1
ATOM 1527 C C . CYS B 1 42 ? 3.467 -9.484 -12.93 1 97.75 42 CYS B C 1
ATOM 1529 O O . CYS B 1 42 ? 2.58 -8.758 -13.383 1 97.75 42 CYS B O 1
ATOM 1531 N N . VAL B 1 43 ? 3.654 -9.664 -11.633 1 97.56 43 VAL B N 1
ATOM 1532 C CA . VAL B 1 43 ? 2.797 -9.055 -10.617 1 97.56 43 VAL B CA 1
ATOM 1533 C C . VAL B 1 43 ? 2.852 -7.535 -10.742 1 97.56 43 VAL B C 1
ATOM 1535 O O . VAL B 1 43 ? 1.826 -6.859 -10.633 1 97.56 43 VAL B O 1
ATOM 1538 N N . GLY B 1 44 ? 4.016 -7.051 -10.945 1 96.75 44 GLY B N 1
ATOM 1539 C CA . GLY B 1 44 ? 4.164 -5.621 -11.148 1 96.75 44 GLY B CA 1
ATOM 1540 C C . GLY B 1 44 ? 3.332 -5.086 -12.297 1 96.75 44 GLY B C 1
ATOM 1541 O O . GLY B 1 44 ? 2.652 -4.066 -12.156 1 96.75 44 GLY B O 1
ATOM 1542 N N . ILE B 1 45 ? 3.406 -5.75 -13.375 1 95.62 45 ILE B N 1
ATOM 1543 C CA . ILE B 1 45 ? 2.701 -5.32 -14.578 1 95.62 45 ILE B CA 1
ATOM 1544 C C . ILE B 1 45 ? 1.194 -5.473 -14.375 1 95.62 45 ILE B C 1
ATOM 1546 O O . ILE B 1 45 ? 0.423 -4.57 -14.703 1 95.62 45 ILE B O 1
ATOM 1550 N N . VAL B 1 46 ? 0.797 -6.527 -13.836 1 95.06 46 VAL B N 1
ATOM 1551 C CA . VAL B 1 46 ? -0.62 -6.805 -13.625 1 95.06 46 VAL B CA 1
ATOM 1552 C C . VAL B 1 46 ? -1.203 -5.801 -12.633 1 95.06 46 VAL B C 1
ATOM 1554 O O . VAL B 1 46 ? -2.328 -5.328 -12.812 1 95.06 46 VAL B O 1
ATOM 1557 N N . THR B 1 47 ? -0.45 -5.496 -11.586 1 94.62 47 THR B N 1
ATOM 1558 C CA . THR B 1 47 ? -0.881 -4.523 -10.586 1 94.62 47 THR B CA 1
ATOM 1559 C C . THR B 1 47 ? -1.129 -3.162 -11.234 1 94.62 47 THR B C 1
ATOM 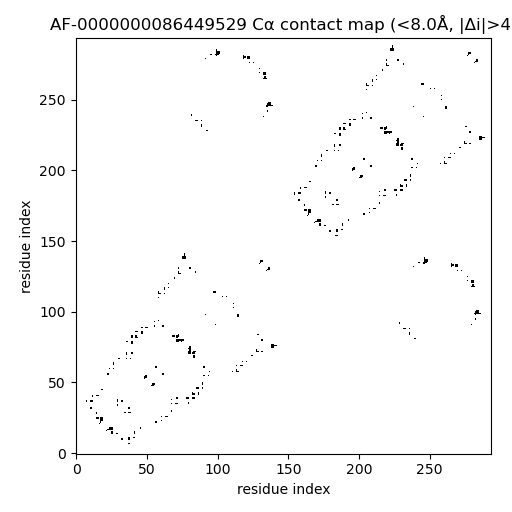1561 O O . THR B 1 47 ? -2.15 -2.523 -10.977 1 94.62 47 THR B O 1
ATOM 1564 N N . LYS B 1 48 ? -0.233 -2.785 -12.039 1 91.44 48 LYS B N 1
ATOM 1565 C CA . LYS B 1 48 ? -0.404 -1.524 -12.758 1 91.44 48 LYS B CA 1
ATOM 1566 C C . LYS B 1 48 ? -1.649 -1.557 -13.641 1 91.44 48 LYS B C 1
ATOM 1568 O O . LYS B 1 48 ? -2.373 -0.563 -13.734 1 91.44 48 LYS B O 1
ATOM 1573 N N . SER B 1 49 ? -1.827 -2.639 -14.281 1 90.12 49 SER B N 1
ATOM 1574 C CA . SER B 1 49 ? -3.014 -2.812 -15.109 1 90.12 49 SER B CA 1
ATOM 1575 C C . SER B 1 49 ? -4.289 -2.68 -14.281 1 90.12 49 SER B C 1
ATOM 1577 O O . SER B 1 49 ? -5.277 -2.102 -14.742 1 90.12 49 SER B O 1
ATOM 1579 N N . PHE B 1 50 ? -4.238 -3.111 -13.102 1 87.94 50 PHE B N 1
ATOM 1580 C CA . PHE B 1 50 ? -5.383 -3.035 -12.203 1 87.94 50 PHE B CA 1
ATOM 1581 C C . PHE B 1 50 ? -5.656 -1.593 -11.797 1 87.94 50 PHE B C 1
ATOM 1583 O O . PHE B 1 50 ? -6.812 -1.169 -11.727 1 87.94 50 PHE B O 1
ATOM 1590 N N . ILE B 1 51 ? -4.645 -0.938 -11.531 1 85.31 51 ILE B N 1
ATOM 1591 C CA . ILE B 1 51 ? -4.777 0.454 -11.117 1 85.31 51 ILE B CA 1
ATOM 1592 C C . ILE B 1 51 ? -5.398 1.272 -12.25 1 85.31 51 ILE B C 1
ATOM 1594 O O . ILE B 1 51 ? -6.238 2.141 -12 1 85.31 51 ILE B O 1
ATOM 1598 N N . GLU B 1 52 ? -5.121 0.886 -13.391 1 84.44 52 GLU B N 1
ATOM 1599 C CA . GLU B 1 52 ? -5.566 1.646 -14.555 1 84.44 52 GLU B CA 1
ATOM 1600 C C . GLU B 1 52 ? -6.957 1.211 -15 1 84.44 52 GLU B C 1
ATOM 1602 O O . GLU B 1 52 ? -7.773 2.041 -15.406 1 84.44 52 GLU B O 1
ATOM 1607 N N . SER B 1 53 ? -7.305 -0.036 -14.906 1 85.06 53 SER B N 1
ATOM 1608 C CA . SER B 1 53 ? -8.531 -0.518 -15.523 1 85.06 53 SER B CA 1
ATOM 1609 C C . SER B 1 53 ? -9.477 -1.13 -14.492 1 85.06 53 SER B C 1
ATOM 1611 O O . SER B 1 53 ? -10.617 -1.464 -14.805 1 85.06 53 SER B O 1
ATOM 1613 N N . ASP B 1 54 ? -9.117 -1.242 -13.406 1 77.19 54 ASP B N 1
ATOM 1614 C CA . ASP B 1 54 ? -9.898 -1.818 -12.32 1 77.19 54 ASP B CA 1
ATOM 1615 C C . ASP B 1 54 ? -10.281 -3.264 -12.625 1 77.19 54 ASP B C 1
ATOM 1617 O O . ASP B 1 54 ? -11.375 -3.709 -12.266 1 77.19 54 ASP B O 1
ATOM 1621 N N . GLU B 1 55 ? -9.648 -3.912 -13.453 1 81.19 55 GLU B N 1
ATOM 1622 C CA . GLU 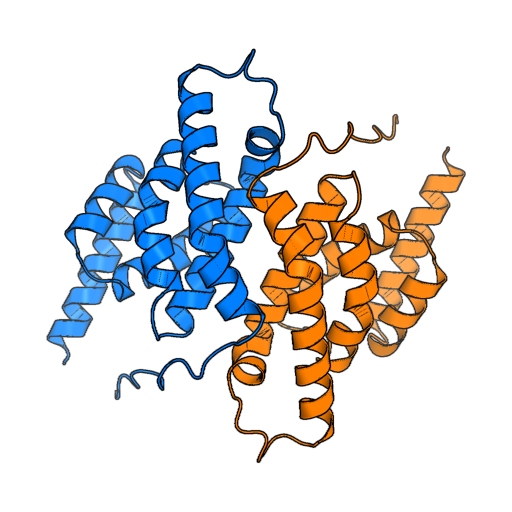B 1 55 ? -9.883 -5.32 -13.758 1 81.19 55 GLU B CA 1
ATOM 1623 C C . GLU B 1 55 ? -8.992 -6.223 -12.906 1 81.19 55 GLU B C 1
ATOM 1625 O O . GLU B 1 55 ? -8 -6.766 -13.398 1 81.19 55 GLU B O 1
ATOM 1630 N N . LEU B 1 56 ? -9.414 -6.461 -11.672 1 80.44 56 LEU B N 1
ATOM 1631 C CA . LEU B 1 56 ? -8.602 -7.258 -10.766 1 80.44 56 LEU B CA 1
ATOM 1632 C C . LEU B 1 56 ? -8.945 -8.742 -10.883 1 80.44 56 LEU B C 1
ATOM 1634 O O . LEU B 1 56 ? -10.016 -9.094 -11.375 1 80.44 56 LEU B O 1
ATOM 1638 N N . LEU B 1 57 ? -8.023 -9.594 -10.547 1 90.19 57 LEU B N 1
ATOM 1639 C CA . LEU B 1 57 ? -8.234 -11.023 -10.375 1 90.19 57 LEU B CA 1
ATOM 1640 C C . LEU B 1 57 ? -9.359 -11.297 -9.383 1 90.19 57 LEU B C 1
ATOM 1642 O O . LEU B 1 57 ? -9.703 -10.43 -8.578 1 90.19 57 LEU B O 1
ATOM 1646 N N . SER B 1 58 ? -10.039 -12.461 -9.539 1 91.69 58 SER B N 1
ATOM 1647 C CA . SER B 1 58 ? -11.016 -12.883 -8.539 1 91.69 58 SER B CA 1
ATOM 1648 C C . SER B 1 58 ? -10.375 -12.992 -7.156 1 91.69 58 SER B C 1
ATOM 1650 O O . SER B 1 58 ? -9.156 -13.125 -7.035 1 91.69 58 SER B O 1
ATOM 1652 N N . LEU B 1 59 ? -11.18 -12.992 -6.156 1 93 59 LEU B N 1
ATOM 1653 C CA . LEU B 1 59 ? -10.656 -13.141 -4.801 1 93 59 LEU B CA 1
ATOM 1654 C C . LEU B 1 59 ? -9.938 -14.477 -4.645 1 93 59 LEU B C 1
ATOM 1656 O O . LEU B 1 59 ? -8.914 -14.562 -3.963 1 93 59 LEU B O 1
ATOM 1660 N N . GLY B 1 60 ? -10.547 -15.484 -5.266 1 93.81 60 GLY B N 1
ATOM 1661 C CA . GLY B 1 60 ? -9.906 -16.797 -5.238 1 93.81 60 GLY B CA 1
ATOM 1662 C C . GLY B 1 60 ? -8.516 -16.781 -5.84 1 93.81 60 GLY B C 1
ATOM 1663 O O . GLY B 1 60 ? -7.598 -17.406 -5.293 1 93.81 60 GLY B O 1
ATOM 1664 N N . ALA B 1 61 ? -8.414 -16.109 -6.91 1 94.81 61 ALA B N 1
ATOM 1665 C CA . ALA B 1 61 ? -7.113 -16.016 -7.559 1 94.81 61 ALA B CA 1
ATOM 1666 C C . ALA B 1 61 ? -6.137 -15.203 -6.715 1 94.81 61 ALA B C 1
ATOM 1668 O O . ALA B 1 61 ? -4.949 -15.531 -6.637 1 94.81 61 ALA B O 1
ATOM 1669 N N . CYS B 1 62 ? -6.566 -14.117 -6.133 1 95.75 62 CYS B N 1
ATOM 1670 C CA . CYS B 1 62 ? -5.727 -13.336 -5.234 1 95.75 62 CYS B CA 1
ATOM 1671 C C . CYS B 1 62 ? -5.211 -14.195 -4.086 1 95.75 62 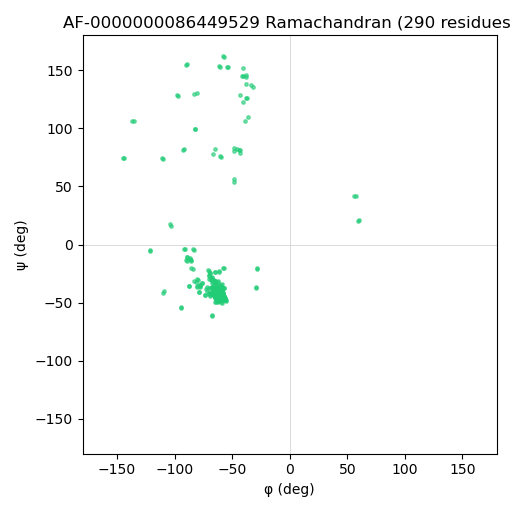CYS B C 1
ATOM 1673 O O . CYS B 1 62 ? -4.016 -14.172 -3.781 1 95.75 62 CYS B O 1
ATOM 1675 N N . VAL B 1 63 ? -6.125 -14.969 -3.496 1 96.25 63 VAL B N 1
ATOM 1676 C CA . VAL B 1 63 ? -5.777 -15.844 -2.381 1 96.25 63 VAL B CA 1
ATOM 1677 C C . VAL B 1 63 ? -4.742 -16.875 -2.832 1 96.25 63 VAL B C 1
ATOM 1679 O O . VAL B 1 63 ? -3.762 -17.125 -2.129 1 96.25 63 VAL B O 1
ATOM 1682 N N . ASP B 1 64 ? -4.961 -17.422 -4.02 1 96.75 64 A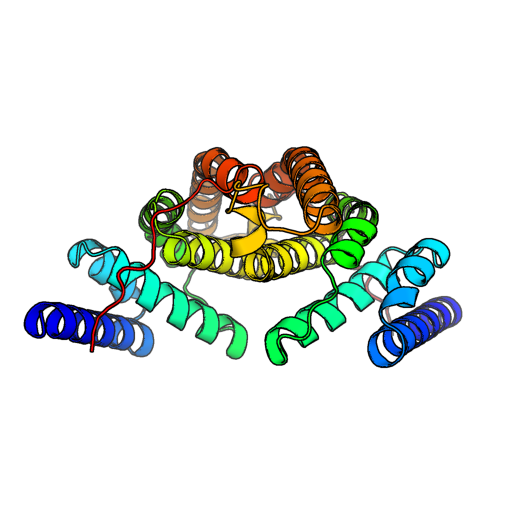SP B N 1
ATOM 1683 C CA . ASP B 1 64 ? -4.055 -18.438 -4.539 1 96.75 64 ASP B CA 1
ATOM 1684 C C . ASP B 1 64 ? -2.664 -17.875 -4.789 1 96.75 64 ASP B C 1
ATOM 1686 O O . ASP B 1 64 ? -1.668 -18.594 -4.742 1 96.75 64 ASP B O 1
ATOM 1690 N N . LEU B 1 65 ? -2.527 -16.578 -4.996 1 97.56 65 LEU B N 1
ATOM 1691 C CA . LEU B 1 65 ? -1.261 -15.938 -5.324 1 97.56 65 LEU B CA 1
ATOM 1692 C C . LEU B 1 65 ? -0.491 -15.57 -4.059 1 97.56 65 LEU B C 1
ATOM 1694 O O . LEU B 1 65 ? 0.7 -15.266 -4.117 1 97.56 65 LEU B O 1
ATOM 1698 N N . LEU B 1 66 ? -1.084 -15.633 -2.898 1 97.88 66 LEU B N 1
ATOM 1699 C CA . LEU B 1 66 ? -0.529 -15.102 -1.659 1 97.88 66 LEU B CA 1
ATOM 1700 C C . LEU B 1 66 ? 0.751 -15.836 -1.276 1 97.88 66 LEU B C 1
ATOM 1702 O O . LEU B 1 66 ? 1.689 -15.227 -0.756 1 97.88 66 LEU B O 1
ATOM 1706 N N . PRO B 1 67 ? 0.864 -17.141 -1.523 1 98.19 67 PRO B N 1
ATOM 1707 C CA . PRO B 1 67 ? 2.141 -17.781 -1.219 1 98.19 67 PRO B CA 1
ATOM 1708 C C . PRO B 1 67 ? 3.309 -17.188 -2.002 1 98.19 67 PRO B C 1
ATOM 1710 O O . PRO B 1 67 ? 4.398 -17.016 -1.453 1 98.19 67 PRO B O 1
ATOM 1713 N N . LEU B 1 68 ? 3.119 -16.891 -3.191 1 98.62 68 L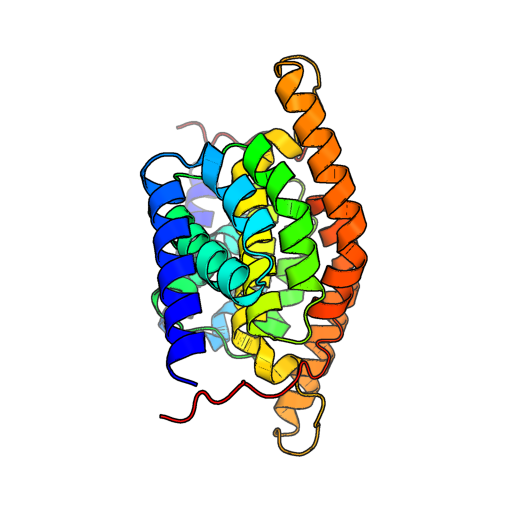EU B N 1
ATOM 1714 C CA . LEU B 1 68 ? 4.164 -16.297 -4.008 1 98.62 68 LEU B CA 1
ATOM 1715 C C . LEU B 1 68 ? 4.422 -14.852 -3.578 1 98.62 68 LEU B C 1
ATOM 1717 O O . LEU B 1 68 ? 5.566 -14.391 -3.576 1 98.62 68 LEU B O 1
ATOM 1721 N N . ILE B 1 69 ? 3.408 -14.125 -3.199 1 98.44 69 ILE B N 1
ATOM 1722 C CA . ILE B 1 69 ? 3.557 -12.758 -2.699 1 98.44 69 ILE B CA 1
ATOM 1723 C C . ILE B 1 69 ? 4.367 -12.773 -1.405 1 98.44 69 ILE B C 1
ATOM 1725 O O . ILE B 1 69 ? 5.211 -11.898 -1.188 1 98.44 69 ILE B O 1
ATOM 1729 N N . HIS B 1 70 ? 4.039 -13.727 -0.625 1 98.44 70 HIS B N 1
ATOM 1730 C CA . HIS B 1 70 ? 4.805 -13.891 0.607 1 98.44 70 HIS B CA 1
ATOM 1731 C C . HIS B 1 70 ? 6.281 -14.133 0.311 1 98.44 70 HIS B C 1
ATOM 1733 O O . HIS B 1 70 ? 7.152 -13.578 0.987 1 98.44 70 HIS B O 1
ATOM 1739 N N . ALA B 1 71 ? 6.523 -14.914 -0.647 1 98.25 71 ALA B N 1
ATOM 1740 C CA . ALA B 1 71 ? 7.906 -15.164 -1.052 1 98.25 71 ALA B CA 1
ATOM 1741 C C . ALA B 1 71 ? 8.578 -13.883 -1.535 1 98.25 71 ALA B C 1
ATOM 1743 O O . ALA B 1 71 ? 9.75 -13.648 -1.256 1 98.25 71 ALA B O 1
ATOM 1744 N N . LEU B 1 72 ? 7.867 -13.055 -2.262 1 98 72 LEU B N 1
ATOM 1745 C CA . LEU B 1 72 ? 8.398 -11.773 -2.701 1 98 72 LEU B CA 1
ATOM 1746 C C . LEU B 1 72 ? 8.711 -10.875 -1.507 1 98 72 LEU B C 1
ATOM 1748 O O . LEU B 1 72 ? 9.727 -10.172 -1.5 1 98 72 LEU B O 1
ATOM 1752 N N . LEU B 1 73 ? 7.902 -10.898 -0.482 1 96.44 73 LEU B N 1
ATOM 1753 C CA . LEU B 1 73 ? 8.109 -10.094 0.714 1 96.44 73 LEU B CA 1
ATOM 1754 C C . LEU B 1 73 ? 9.383 -10.523 1.44 1 96.44 73 LEU B C 1
ATOM 1756 O O . LEU B 1 73 ? 10.062 -9.695 2.057 1 96.44 73 LEU B O 1
ATOM 1760 N N . LYS B 1 74 ? 9.648 -11.703 1.323 1 96.38 74 LYS B N 1
ATOM 1761 C CA . LYS B 1 74 ? 10.789 -12.258 2.051 1 96.38 74 LYS B CA 1
ATOM 1762 C C . LYS B 1 74 ? 12.07 -12.156 1.229 1 96.38 74 LYS B C 1
ATOM 1764 O O . LYS B 1 74 ? 13.156 -12.438 1.729 1 96.38 74 LYS B O 1
ATOM 1769 N N . SER B 1 75 ? 11.953 -11.828 -0.004 1 95.38 75 SER B N 1
ATOM 1770 C CA . SER B 1 75 ? 13.094 -11.727 -0.908 1 95.38 75 SER B CA 1
ATOM 1771 C C . SER B 1 75 ? 14.094 -10.68 -0.426 1 95.38 75 SER B C 1
ATOM 1773 O O . SER B 1 75 ? 13.703 -9.672 0.168 1 95.38 75 SER B O 1
ATOM 1775 N N . ARG B 1 76 ? 15.344 -10.836 -0.768 1 90.94 76 ARG B N 1
ATOM 1776 C CA . ARG B 1 76 ? 16.375 -9.875 -0.389 1 90.94 76 ARG B CA 1
ATOM 1777 C C . ARG B 1 76 ? 16.422 -8.703 -1.365 1 90.94 76 ARG B C 1
ATOM 1779 O O . ARG B 1 76 ? 17.172 -7.754 -1.165 1 90.94 76 ARG B O 1
ATOM 1786 N N . TYR B 1 77 ? 15.594 -8.766 -2.436 1 91.19 77 TYR B N 1
ATOM 1787 C CA . TYR B 1 77 ? 15.617 -7.738 -3.469 1 91.19 77 TYR B CA 1
ATOM 1788 C C . TYR B 1 77 ? 14.516 -6.711 -3.24 1 91.19 77 TYR B C 1
ATOM 1790 O O . TYR B 1 77 ? 13.344 -7.074 -3.092 1 91.19 77 TYR B O 1
ATOM 1798 N N . GLU B 1 78 ? 14.898 -5.551 -3.242 1 89.31 78 GLU B N 1
ATOM 1799 C CA . GLU B 1 78 ? 14 -4.43 -2.996 1 89.31 78 GLU B CA 1
ATOM 1800 C C . GLU B 1 78 ? 12.82 -4.445 -3.965 1 89.31 78 GLU B C 1
ATOM 1802 O O . GLU B 1 78 ? 11.68 -4.215 -3.562 1 89.31 78 GLU B O 1
ATOM 1807 N N . ASN B 1 79 ? 13.109 -4.605 -5.203 1 92.25 79 ASN B N 1
ATOM 1808 C CA . ASN B 1 79 ? 12.047 -4.602 -6.203 1 92.25 79 ASN B CA 1
ATOM 1809 C C . ASN B 1 79 ? 10.992 -5.664 -5.906 1 92.25 79 ASN B C 1
ATOM 1811 O O . ASN B 1 79 ? 9.805 -5.453 -6.152 1 92.25 79 ASN B O 1
ATOM 1815 N N . HIS B 1 80 ? 11.445 -6.812 -5.426 1 96.25 80 HIS B N 1
ATOM 1816 C CA . HIS B 1 80 ? 10.516 -7.852 -5.008 1 96.25 80 HIS B CA 1
ATOM 1817 C C . HIS B 1 80 ? 9.617 -7.367 -3.875 1 96.25 80 HIS B C 1
ATOM 1819 O O . HIS B 1 80 ? 8.391 -7.512 -3.939 1 96.25 80 HIS B O 1
ATOM 1825 N N . ASN B 1 81 ? 10.211 -6.727 -2.908 1 93.88 81 ASN B N 1
ATOM 1826 C CA . ASN B 1 81 ? 9.492 -6.234 -1.739 1 93.88 81 ASN B CA 1
ATOM 1827 C C . ASN B 1 81 ? 8.469 -5.172 -2.119 1 93.88 81 ASN B C 1
ATOM 1829 O O . ASN B 1 81 ? 7.309 -5.238 -1.699 1 93.88 81 ASN B O 1
ATOM 1833 N N . LEU B 1 82 ? 8.867 -4.242 -2.914 1 92.81 82 LEU B N 1
ATOM 1834 C CA . LEU B 1 82 ? 8.008 -3.129 -3.309 1 92.81 82 LEU B CA 1
ATOM 1835 C C . LEU B 1 82 ? 6.832 -3.619 -4.141 1 92.81 82 LEU B C 1
ATOM 1837 O O . LEU B 1 82 ? 5.699 -3.168 -3.949 1 92.81 82 LEU B O 1
ATOM 1841 N N . THR B 1 83 ? 7.168 -4.523 -5.039 1 95.25 83 THR B N 1
ATOM 1842 C CA . THR B 1 83 ? 6.113 -5.09 -5.871 1 95.25 83 THR B CA 1
ATOM 1843 C C . THR B 1 83 ? 5.074 -5.812 -5.016 1 95.25 83 THR B C 1
ATOM 1845 O O . THR B 1 83 ? 3.871 -5.645 -5.215 1 95.25 83 THR B O 1
ATOM 1848 N N . ALA B 1 84 ? 5.531 -6.594 -4.074 1 97 84 ALA B N 1
ATOM 1849 C CA . ALA B 1 84 ? 4.637 -7.336 -3.189 1 97 84 ALA B CA 1
ATOM 1850 C C . ALA B 1 84 ? 3.771 -6.391 -2.361 1 97 84 ALA B C 1
ATOM 1852 O O . ALA B 1 84 ? 2.561 -6.594 -2.244 1 97 84 ALA B O 1
ATOM 1853 N N . LEU B 1 85 ? 4.328 -5.387 -1.852 1 93.19 85 LEU B N 1
ATOM 1854 C CA . LEU B 1 85 ? 3.604 -4.422 -1.032 1 93.19 85 LEU B CA 1
ATOM 1855 C C . LEU B 1 85 ? 2.555 -3.686 -1.859 1 93.19 85 LEU B C 1
ATOM 1857 O O . LEU B 1 85 ? 1.429 -3.479 -1.4 1 93.19 85 LEU B O 1
ATOM 1861 N N . GLU B 1 86 ? 2.951 -3.287 -2.994 1 93.19 86 GLU B N 1
ATOM 1862 C CA . GLU B 1 86 ? 2.012 -2.594 -3.871 1 93.19 86 GLU B CA 1
ATOM 1863 C C . GLU B 1 86 ? 0.828 -3.488 -4.227 1 93.19 86 GLU B C 1
ATOM 1865 O O . GLU B 1 86 ? -0.323 -3.049 -4.188 1 93.19 86 GLU B O 1
ATOM 1870 N N . TRP B 1 87 ? 1.152 -4.668 -4.602 1 96 87 TRP B N 1
ATOM 1871 C CA . TRP B 1 87 ? 0.097 -5.617 -4.941 1 96 87 TRP B CA 1
ATOM 1872 C C . TRP B 1 87 ? -0.856 -5.812 -3.766 1 96 87 TRP B C 1
ATOM 1874 O O . TRP B 1 87 ? -2.076 -5.789 -3.938 1 96 87 TRP B O 1
ATOM 1884 N N . LEU B 1 88 ? -0.295 -5.992 -2.57 1 94.56 88 LEU B N 1
ATOM 1885 C CA . LEU B 1 88 ? -1.111 -6.168 -1.375 1 94.56 88 LEU B CA 1
ATOM 1886 C C . LEU B 1 88 ? -2.045 -4.977 -1.174 1 94.56 88 LEU B C 1
ATOM 1888 O O . LEU B 1 88 ? -3.232 -5.156 -0.9 1 94.56 88 LEU B O 1
ATOM 1892 N N . THR B 1 89 ? -1.512 -3.814 -1.333 1 90.62 89 THR B N 1
ATOM 1893 C CA . THR B 1 89 ? -2.293 -2.598 -1.141 1 90.62 89 THR B CA 1
ATOM 1894 C C . THR B 1 89 ? -3.455 -2.539 -2.129 1 90.62 89 THR B C 1
ATOM 1896 O O . THR B 1 89 ? -4.586 -2.234 -1.746 1 90.62 89 THR B O 1
ATOM 1899 N N . VAL B 1 90 ? -3.225 -2.828 -3.365 1 92.81 90 VAL B N 1
ATOM 1900 C CA . VAL B 1 90 ? -4.242 -2.756 -4.406 1 92.81 90 VAL B CA 1
ATOM 1901 C C . VAL B 1 90 ? -5.312 -3.818 -4.156 1 92.81 90 VAL B C 1
ATOM 1903 O O . VAL B 1 90 ? -6.508 -3.553 -4.309 1 92.81 90 VAL B O 1
ATOM 1906 N N . VAL B 1 91 ? -4.922 -5.004 -3.791 1 93.62 91 VAL B N 1
ATOM 1907 C CA . VAL B 1 91 ? -5.836 -6.113 -3.539 1 93.62 91 VAL B CA 1
ATOM 1908 C C . VAL B 1 91 ? -6.723 -5.785 -2.34 1 93.62 91 VAL B C 1
ATOM 1910 O O . VAL B 1 91 ? -7.941 -5.988 -2.387 1 93.62 91 VAL B O 1
ATOM 1913 N N . ILE B 1 92 ? -6.16 -5.297 -1.304 1 91.56 92 ILE B N 1
ATOM 1914 C CA . ILE B 1 92 ? -6.91 -4.965 -0.096 1 91.56 92 ILE B CA 1
ATOM 1915 C C . ILE B 1 92 ? -7.906 -3.848 -0.397 1 91.56 92 ILE B C 1
ATOM 1917 O O . ILE B 1 92 ? -9.055 -3.895 0.049 1 91.56 92 ILE B O 1
ATOM 1921 N N . LYS B 1 93 ? -7.43 -2.883 -1.084 1 88.88 93 LYS B N 1
ATOM 1922 C CA . LYS B 1 93 ? -8.312 -1.782 -1.454 1 88.88 93 LYS B CA 1
ATOM 1923 C C . LYS B 1 93 ? -9.516 -2.285 -2.258 1 88.88 93 LYS B C 1
ATOM 1925 O O . LYS B 1 93 ? -10.648 -1.88 -2.006 1 88.88 93 LYS B O 1
ATOM 1930 N N . HIS B 1 94 ? -9.266 -3.137 -3.199 1 90.06 94 HIS B N 1
ATOM 1931 C CA . HIS B 1 94 ? -10.312 -3.639 -4.082 1 90.06 94 HIS B CA 1
ATOM 1932 C C . HIS B 1 94 ? -11.312 -4.496 -3.316 1 90.06 94 HIS B C 1
ATOM 1934 O O . HIS B 1 94 ? -12.523 -4.418 -3.561 1 90.06 94 HIS B O 1
ATOM 1940 N N . TRP B 1 95 ? -10.805 -5.25 -2.396 1 89 95 TRP B N 1
ATOM 1941 C CA . TRP B 1 95 ? -11.664 -6.219 -1.724 1 89 95 TRP B CA 1
ATOM 1942 C C . TRP B 1 95 ? -12.039 -5.734 -0.329 1 89 95 TRP B C 1
ATOM 1944 O O . TRP B 1 95 ? -12.523 -6.512 0.496 1 89 95 TRP B O 1
ATOM 1954 N N . TRP B 1 96 ? -11.906 -4.574 -0.035 1 87.94 96 TRP B N 1
ATOM 1955 C CA . TRP B 1 96 ? -12.078 -4.027 1.307 1 87.94 96 TRP B CA 1
ATOM 1956 C C . TRP B 1 96 ? -13.492 -4.285 1.819 1 87.94 96 TRP B C 1
ATOM 1958 O O . TRP B 1 96 ? -13.672 -4.738 2.951 1 87.94 96 TRP B O 1
ATOM 1968 N N . ALA B 1 97 ? -14.484 -3.977 1.037 1 84.38 97 ALA B N 1
ATOM 1969 C CA . ALA B 1 97 ? -15.867 -4.148 1.471 1 84.38 97 ALA B CA 1
ATOM 1970 C C . ALA B 1 97 ? -16.156 -5.605 1.835 1 84.38 97 ALA B C 1
ATOM 1972 O O . ALA B 1 97 ? -16.875 -5.879 2.799 1 84.38 97 ALA B O 1
ATOM 1973 N N . THR B 1 98 ? -15.602 -6.516 0.973 1 85.81 98 THR B N 1
ATOM 1974 C CA . THR B 1 98 ? -15.766 -7.941 1.221 1 85.81 98 THR B CA 1
ATOM 1975 C C . THR B 1 98 ? -15.008 -8.367 2.475 1 85.81 98 THR B C 1
ATOM 1977 O O . THR B 1 98 ? -15.523 -9.141 3.285 1 85.81 98 THR B O 1
ATOM 1980 N N . LEU B 1 99 ? -13.906 -7.812 2.695 1 86.44 99 LEU B N 1
ATOM 1981 C CA . LEU B 1 99 ? -13.055 -8.18 3.82 1 86.44 99 LEU B CA 1
ATOM 1982 C C . LEU B 1 99 ? -13.57 -7.57 5.117 1 86.44 99 LEU B C 1
ATOM 1984 O O . LEU B 1 99 ? -13.43 -8.164 6.188 1 86.44 99 LEU B O 1
ATOM 1988 N N . ALA B 1 100 ? -14.094 -6.453 5.062 1 78.81 100 ALA B N 1
ATOM 1989 C CA . ALA B 1 100 ? -14.523 -5.715 6.246 1 78.81 100 ALA B CA 1
ATOM 1990 C C . ALA B 1 100 ? -15.883 -6.215 6.734 1 78.81 100 ALA B C 1
ATOM 1992 O O . ALA B 1 100 ? -16.25 -6 7.891 1 78.81 100 ALA B O 1
ATOM 1993 N N . ASN B 1 101 ? -16.703 -6.699 5.84 1 75.12 101 ASN B N 1
ATOM 1994 C CA . ASN B 1 101 ? -18.031 -7.145 6.227 1 75.12 101 ASN B CA 1
ATOM 1995 C C . ASN B 1 101 ? -18.016 -8.562 6.793 1 75.12 101 ASN B C 1
ATOM 1997 O O . ASN B 1 101 ? -17.578 -9.5 6.121 1 75.12 101 ASN B O 1
ATOM 2001 N N . ASP B 1 102 ? -18.031 -8.68 8.102 1 60.56 102 ASP B N 1
ATOM 2002 C CA . ASP B 1 102 ? -18.094 -9.977 8.773 1 60.56 102 ASP B CA 1
ATOM 2003 C C . ASP B 1 102 ? -19.391 -10.711 8.406 1 60.56 102 ASP B C 1
ATOM 2005 O O . ASP B 1 102 ? -19.547 -11.891 8.734 1 60.56 102 ASP B O 1
ATOM 2009 N N . ASP B 1 103 ? -20.422 -9.992 8.008 1 56.03 103 ASP B N 1
ATOM 2010 C CA . ASP B 1 103 ? -21.703 -10.656 7.91 1 56.03 103 ASP B CA 1
ATOM 2011 C C . ASP B 1 103 ? -21.656 -11.82 6.922 1 56.03 103 ASP B C 1
ATOM 2013 O O . ASP B 1 103 ? -21.578 -11.609 5.711 1 56.03 103 ASP B O 1
ATOM 2017 N N . HIS B 1 104 ? -21.062 -12.898 7.309 1 52.06 104 HIS B N 1
ATOM 2018 C CA . HIS B 1 104 ? -21.047 -14.25 6.762 1 52.06 104 HIS B CA 1
ATOM 2019 C C . HIS B 1 104 ? -22.344 -14.555 6.012 1 52.06 104 HIS B C 1
ATOM 2021 O O . HIS B 1 104 ? -22.484 -15.617 5.406 1 52.06 104 HIS B O 1
ATOM 2027 N N . GLN B 1 105 ? -23.297 -13.805 6.344 1 50.75 105 GLN B N 1
ATOM 2028 C CA . GLN B 1 105 ? -24.578 -14.367 5.938 1 50.75 105 GLN B CA 1
ATOM 2029 C C . GLN B 1 105 ? -24.719 -14.375 4.418 1 50.75 105 GLN B C 1
ATOM 2031 O O . GLN B 1 105 ? -25.266 -15.312 3.844 1 50.75 105 GLN B O 1
ATOM 2036 N N . ASN B 1 106 ? -24.672 -13.148 3.77 1 50.69 106 ASN B N 1
ATOM 2037 C CA . ASN B 1 106 ? -25.219 -13.188 2.416 1 50.69 106 ASN B CA 1
ATOM 2038 C C . ASN B 1 106 ? -24.172 -13.625 1.399 1 50.69 106 ASN B C 1
ATOM 2040 O O . ASN B 1 106 ? -24.438 -13.664 0.198 1 50.69 106 ASN B O 1
ATOM 2044 N N . GLU B 1 107 ? -22.906 -13.641 1.789 1 53.41 107 GLU B N 1
ATOM 2045 C CA . GLU B 1 107 ? -22 -13.969 0.686 1 53.41 107 GLU B CA 1
ATOM 2046 C C . GLU B 1 107 ? -21.906 -15.477 0.48 1 53.41 107 GLU B C 1
ATOM 2048 O O . GLU B 1 107 ? -22.078 -16.25 1.428 1 53.41 107 GLU B O 1
ATOM 2053 N N . LEU B 1 108 ? -22.078 -15.883 -0.723 1 59.5 108 LEU B N 1
ATOM 2054 C CA . LEU B 1 108 ? -21.891 -17.266 -1.154 1 59.5 108 LEU B CA 1
ATOM 2055 C C . LEU B 1 108 ? -20.719 -17.906 -0.435 1 59.5 108 LEU B C 1
ATOM 2057 O O . LEU B 1 108 ? -19.719 -17.234 -0.136 1 59.5 108 LEU B O 1
ATOM 2061 N N . HIS B 1 109 ? -20.984 -19.031 0.178 1 60.84 109 HIS B N 1
ATOM 2062 C CA . HIS B 1 109 ? -20.062 -19.875 0.918 1 60.84 109 HIS B CA 1
ATOM 2063 C C . HIS B 1 109 ? -18.641 -19.766 0.377 1 60.84 109 HIS B C 1
ATOM 2065 O O . HIS B 1 109 ? -17.688 -19.688 1.149 1 60.84 109 HIS B O 1
ATOM 2071 N N . PHE B 1 110 ? -18.547 -19.641 -0.971 1 61.34 110 PHE B N 1
ATOM 2072 C CA . PHE B 1 110 ? -17.219 -19.609 -1.594 1 61.34 110 PHE B CA 1
ATOM 2073 C C . PHE B 1 110 ? -16.5 -18.312 -1.272 1 61.34 110 PHE B C 1
ATOM 2075 O O . PHE B 1 110 ? -15.297 -18.328 -0.984 1 61.34 110 PHE B O 1
ATOM 2082 N N . SER B 1 111 ? -17.188 -17.312 -0.956 1 78.94 111 SER B N 1
ATOM 2083 C CA . SER B 1 111 ? -16.578 -16.016 -0.675 1 78.94 111 SER B CA 1
ATOM 2084 C C . SER B 1 111 ? -16.109 -15.938 0.773 1 78.94 111 SER B C 1
ATOM 2086 O O . SER B 1 111 ? -15.039 -15.375 1.053 1 78.94 111 SER B O 1
ATOM 2088 N N . ALA B 1 112 ? -16.766 -16.828 1.479 1 84.19 112 ALA B N 1
ATOM 2089 C CA . ALA B 1 112 ? -16.406 -16.781 2.898 1 84.19 112 ALA B CA 1
ATOM 2090 C C . ALA B 1 112 ? -15.086 -17.484 3.154 1 84.19 112 ALA B C 1
ATOM 2092 O O . ALA B 1 112 ? -14.273 -17.031 3.967 1 84.19 112 ALA B O 1
ATOM 2093 N N . SER B 1 113 ? -14.93 -18.625 2.467 1 90.19 113 SER B N 1
ATOM 2094 C CA . SER B 1 113 ? -13.68 -19.375 2.617 1 90.19 113 SER B CA 1
ATOM 2095 C C . SER B 1 113 ? -12.492 -18.562 2.127 1 90.19 113 SER B C 1
ATOM 2097 O O . SER B 1 113 ? -11.445 -18.531 2.783 1 90.19 113 SER B O 1
ATOM 2099 N N . ASN B 1 114 ? -12.641 -17.938 1.028 1 92.88 114 ASN B N 1
ATOM 2100 C CA . ASN B 1 114 ? -11.57 -17.125 0.478 1 92.88 114 ASN B CA 1
ATOM 2101 C C . ASN B 1 114 ? -11.234 -15.938 1.392 1 92.88 114 ASN B C 1
ATOM 2103 O O . ASN B 1 114 ? -10.07 -15.586 1.557 1 92.88 114 ASN B O 1
ATOM 2107 N N . VAL B 1 115 ? -12.25 -15.367 1.972 1 92 115 VAL B N 1
ATOM 2108 C CA . VAL B 1 115 ? -12.047 -14.258 2.891 1 92 115 VAL B CA 1
ATOM 2109 C C . VAL B 1 115 ? -11.242 -14.719 4.102 1 92 115 VAL B C 1
ATOM 2111 O O . VAL B 1 115 ? -10.281 -14.055 4.508 1 92 115 VAL B O 1
ATOM 2114 N N . SER B 1 116 ? -11.688 -15.883 4.633 1 91.81 116 SER B N 1
ATOM 2115 C CA . SER B 1 116 ? -10.984 -16.438 5.785 1 91.81 116 SER B CA 1
ATOM 2116 C C . SER B 1 116 ? -9.523 -16.734 5.453 1 91.81 116 SER B C 1
ATOM 2118 O O . SER B 1 116 ? -8.625 -16.422 6.23 1 91.81 116 SER B O 1
ATOM 2120 N N . THR B 1 117 ? -9.312 -17.344 4.312 1 94.31 117 THR B N 1
ATOM 2121 C CA . THR B 1 117 ? -7.953 -17.688 3.902 1 94.31 117 THR B CA 1
ATOM 2122 C C . THR B 1 117 ? -7.121 -16.422 3.695 1 94.31 117 THR B C 1
ATOM 2124 O O . THR B 1 117 ? -5.957 -16.375 4.09 1 94.31 117 THR B O 1
ATOM 2127 N N . MET B 1 118 ? -7.656 -15.422 3.078 1 94.56 118 MET B N 1
ATOM 2128 C CA . MET B 1 118 ? -6.977 -14.148 2.887 1 94.56 118 MET B CA 1
ATOM 2129 C C . MET B 1 118 ? -6.559 -13.547 4.223 1 94.56 118 MET B C 1
ATOM 2131 O O . MET B 1 118 ? -5.41 -13.141 4.395 1 94.56 118 MET B O 1
ATOM 2135 N N . ARG B 1 119 ? -7.453 -13.562 5.145 1 91.62 119 ARG B N 1
ATOM 2136 C CA . ARG B 1 119 ? -7.16 -13 6.461 1 91.62 119 ARG B CA 1
ATOM 2137 C C . ARG B 1 119 ? -6.035 -13.766 7.145 1 91.62 119 ARG B C 1
ATOM 2139 O O . ARG B 1 119 ? -5.16 -13.164 7.777 1 91.62 119 ARG B O 1
ATOM 2146 N N . ASP B 1 120 ? -6.062 -15.062 7.055 1 94.38 120 ASP B N 1
ATOM 2147 C CA . ASP B 1 120 ? -5.004 -15.891 7.625 1 94.38 120 ASP B CA 1
ATOM 2148 C C . ASP B 1 120 ? -3.648 -15.539 7.02 1 94.38 120 ASP B C 1
ATOM 2150 O O . ASP B 1 120 ? -2.646 -15.453 7.734 1 94.38 120 ASP B O 1
ATOM 2154 N N . TRP B 1 121 ? -3.619 -15.375 5.773 1 95.56 121 TRP B N 1
ATOM 2155 C CA . TRP B 1 121 ? -2.373 -15.047 5.086 1 95.56 121 TRP B CA 1
ATOM 2156 C C . TRP B 1 121 ? -1.886 -13.656 5.477 1 95.56 121 TRP B C 1
ATOM 2158 O O . TRP B 1 121 ? -0.686 -13.445 5.664 1 95.56 121 TRP B O 1
ATOM 2168 N N . LEU B 1 122 ? -2.789 -12.711 5.57 1 94.38 122 LEU B N 1
ATOM 2169 C CA . LEU B 1 122 ? -2.414 -11.359 5.98 1 94.38 122 LEU B CA 1
ATOM 2170 C C . LEU B 1 122 ? -1.821 -11.367 7.387 1 94.38 122 LEU B C 1
ATOM 2172 O O . LEU B 1 122 ? -0.858 -10.648 7.66 1 94.38 122 LEU B O 1
ATOM 2176 N N . GLN B 1 123 ? -2.367 -12.172 8.188 1 93.69 123 GLN B N 1
ATOM 2177 C CA . GLN B 1 123 ? -1.814 -12.32 9.531 1 93.69 123 GLN B CA 1
ATOM 2178 C C . GLN B 1 123 ? -0.403 -12.898 9.484 1 93.69 123 GLN B C 1
ATOM 2180 O O . GLN B 1 123 ? 0.497 -12.406 10.172 1 93.69 123 GLN B O 1
ATOM 2185 N N . LYS B 1 124 ? -0.281 -13.828 8.719 1 94.81 124 LYS B N 1
ATOM 2186 C CA . LYS B 1 124 ? 1.001 -14.523 8.625 1 94.81 124 LYS B CA 1
ATOM 2187 C C . LYS B 1 124 ? 2.078 -13.609 8.047 1 94.81 124 LYS B C 1
ATOM 2189 O O . LYS B 1 124 ? 3.246 -13.703 8.43 1 94.81 124 LYS B O 1
ATOM 2194 N N . MET B 1 125 ? 1.737 -12.711 7.199 1 96 125 MET B N 1
ATOM 2195 C CA . MET B 1 125 ? 2.717 -11.891 6.488 1 96 125 MET B CA 1
ATOM 2196 C C . MET B 1 125 ? 3.01 -10.609 7.254 1 96 125 MET B C 1
ATOM 2198 O O . MET B 1 125 ? 3.895 -9.836 6.871 1 96 125 MET B O 1
ATOM 2202 N N . MET B 1 126 ? 2.326 -10.375 8.344 1 93.25 126 MET B N 1
ATOM 2203 C CA . MET B 1 126 ? 2.438 -9.102 9.055 1 93.25 126 MET B CA 1
ATOM 2204 C C . MET B 1 126 ? 3.848 -8.906 9.602 1 93.25 126 MET B C 1
ATOM 2206 O O . MET B 1 126 ? 4.344 -7.785 9.664 1 93.25 126 MET B O 1
ATOM 2210 N N . ASP B 1 127 ? 4.438 -10.016 9.977 1 93 127 ASP B N 1
ATOM 2211 C CA . ASP B 1 127 ? 5.801 -9.891 10.477 1 93 127 ASP B CA 1
ATOM 2212 C C . ASP B 1 127 ? 6.738 -9.352 9.398 1 93 127 ASP B C 1
ATOM 2214 O O . ASP B 1 127 ? 7.551 -8.469 9.656 1 93 127 ASP B O 1
ATOM 2218 N N . GLN B 1 128 ? 6.637 -9.906 8.242 1 93.44 128 GLN B N 1
ATOM 2219 C CA . GLN B 1 128 ? 7.48 -9.453 7.141 1 93.44 128 GLN B CA 1
ATOM 2220 C C . GLN B 1 128 ? 7.137 -8.023 6.738 1 93.44 128 GLN B C 1
ATOM 2222 O O . GLN B 1 128 ? 8.023 -7.227 6.434 1 93.44 128 GLN B O 1
ATOM 2227 N N . VAL B 1 129 ? 5.91 -7.719 6.723 1 92.06 129 VAL B N 1
ATOM 2228 C CA . VAL B 1 129 ? 5.473 -6.367 6.402 1 92.06 129 VAL B CA 1
ATOM 2229 C C . VAL B 1 129 ? 6.062 -5.379 7.402 1 92.06 129 VAL B C 1
ATOM 2231 O O . VAL B 1 129 ? 6.578 -4.324 7.016 1 92.06 129 VAL B O 1
ATOM 2234 N N . ARG B 1 130 ? 5.945 -5.754 8.641 1 90.94 130 ARG B N 1
ATOM 2235 C CA . ARG B 1 130 ? 6.504 -4.91 9.688 1 90.94 130 ARG B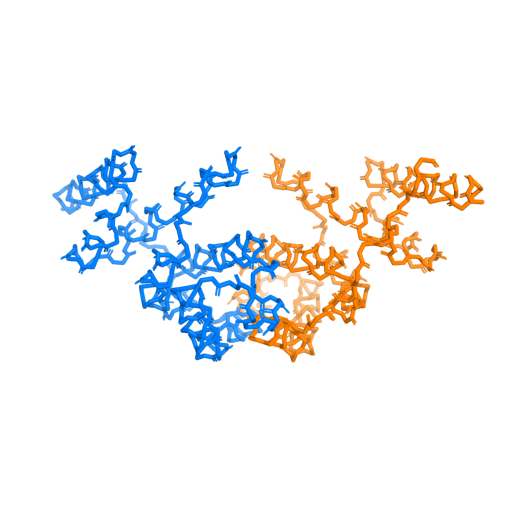 CA 1
ATOM 2236 C C . ARG B 1 130 ? 8 -4.707 9.492 1 90.94 130 ARG B C 1
ATOM 2238 O O . ARG B 1 130 ? 8.508 -3.59 9.617 1 90.94 130 ARG B O 1
ATOM 2245 N N . LYS B 1 131 ? 8.695 -5.766 9.227 1 90.75 131 LYS B N 1
ATOM 2246 C CA . LYS B 1 131 ? 10.141 -5.688 9.023 1 90.75 131 LYS B CA 1
ATOM 2247 C C . LYS B 1 131 ? 10.477 -4.762 7.859 1 90.75 131 LYS B C 1
ATOM 2249 O O . LYS B 1 131 ? 11.398 -3.941 7.961 1 90.75 131 LYS B O 1
ATOM 2254 N N . LEU B 1 132 ? 9.797 -4.879 6.797 1 88.38 132 LEU B N 1
ATOM 2255 C CA . LEU B 1 132 ? 10.07 -4.094 5.598 1 88.38 132 LEU B CA 1
ATOM 2256 C C . LEU B 1 132 ? 9.758 -2.619 5.828 1 88.38 132 LEU B C 1
ATOM 2258 O O . LEU B 1 132 ? 10.477 -1.744 5.336 1 88.38 132 LEU B O 1
ATOM 2262 N N . LEU B 1 133 ? 8.688 -2.361 6.574 1 86.31 133 LEU B N 1
ATOM 2263 C CA . LEU B 1 133 ? 8.234 -0.986 6.75 1 86.31 133 LEU B CA 1
ATOM 2264 C C . LEU B 1 133 ? 9.055 -0.276 7.82 1 86.31 133 LEU B C 1
ATOM 2266 O O . LEU B 1 133 ? 9.25 0.94 7.758 1 86.31 133 LEU B O 1
ATOM 2270 N N . VAL B 1 134 ? 9.469 -0.955 8.859 1 82.5 134 VAL B N 1
ATOM 2271 C CA . VAL B 1 134 ? 10.164 -0.351 9.992 1 82.5 134 VAL B CA 1
ATOM 2272 C C . VAL B 1 134 ? 11.672 -0.472 9.797 1 82.5 134 VAL B C 1
ATOM 2274 O O . VAL B 1 134 ? 12.414 0.491 10.016 1 82.5 134 VAL B O 1
ATOM 2277 N N . ILE B 1 135 ? 12.203 -1.673 9.586 1 66.38 135 ILE B N 1
ATOM 2278 C CA . ILE B 1 135 ? 13.633 -1.935 9.43 1 66.38 135 ILE B CA 1
ATOM 2279 C C . ILE B 1 135 ? 13.93 -2.32 7.984 1 66.38 135 ILE B C 1
ATOM 2281 O O . ILE B 1 135 ? 14.094 -3.502 7.672 1 66.38 135 ILE B O 1
ATOM 2285 N N . PRO B 1 136 ? 13.883 -1.275 7.094 1 59.84 136 PRO B N 1
ATOM 2286 C CA . PRO B 1 136 ? 14.141 -1.773 5.738 1 59.84 136 PRO B CA 1
ATOM 2287 C C . PRO B 1 136 ? 15.555 -2.322 5.57 1 59.84 136 PRO B C 1
ATOM 2289 O O . PRO B 1 136 ? 16.5 -1.755 6.102 1 59.84 136 PRO B O 1
ATOM 2292 N N . GLY B 1 137 ? 15.844 -3.535 5.953 1 53.22 137 GLY B N 1
ATOM 2293 C CA . GLY B 1 137 ? 17.156 -4.137 5.809 1 53.22 137 GLY B CA 1
ATOM 2294 C C . GLY B 1 137 ? 17.828 -3.809 4.48 1 53.22 137 GLY B C 1
ATOM 2295 O O . GLY B 1 137 ? 17.156 -3.377 3.539 1 53.22 137 GLY B O 1
ATOM 2296 N N . PRO B 1 138 ? 19.188 -3.668 4.562 1 47.16 138 PRO B N 1
ATOM 2297 C CA . PRO B 1 138 ? 19.953 -3.477 3.328 1 47.16 138 PRO B CA 1
ATOM 2298 C C . PRO B 1 138 ? 19.594 -4.488 2.244 1 47.16 138 PRO B C 1
ATOM 2300 O O . PRO B 1 138 ? 19.812 -5.688 2.412 1 47.16 138 PRO B O 1
ATOM 2303 N N . THR B 1 139 ? 18.422 -4.637 1.883 1 46.06 139 THR B N 1
ATOM 2304 C CA . THR B 1 139 ? 18.266 -5.566 0.769 1 46.06 139 THR B CA 1
ATOM 2305 C C . THR B 1 139 ? 19.375 -5.359 -0.26 1 46.06 139 THR B C 1
ATOM 2307 O O . THR B 1 139 ? 19.719 -4.223 -0.599 1 46.06 139 THR B O 1
ATOM 2310 N N . GLY B 1 140 ? 20.266 -6.438 -0.649 1 37.75 140 GLY B N 1
ATOM 2311 C CA . GLY B 1 140 ? 21.375 -6.469 -1.588 1 37.75 140 GLY B CA 1
ATOM 2312 C C . GLY B 1 140 ? 21.109 -5.684 -2.859 1 37.75 140 GLY B C 1
ATOM 2313 O O . GLY B 1 140 ? 19.953 -5.41 -3.191 1 37.75 140 GLY B O 1
ATOM 2314 N N . LYS B 1 141 ? 22.391 -5.09 -3.576 1 40.97 141 LYS B N 1
ATOM 2315 C CA . LYS B 1 141 ? 22.609 -4.383 -4.836 1 40.97 141 LYS B CA 1
ATOM 2316 C C . LYS B 1 141 ? 21.781 -5.008 -5.957 1 40.97 141 LYS B C 1
ATOM 2318 O O . LYS B 1 141 ? 21.516 -6.211 -5.949 1 40.97 141 LYS B O 1
ATOM 2323 N N . GLY B 1 142 ? 21.234 -4.188 -6.965 1 37.84 142 GLY B N 1
ATOM 2324 C CA . GLY B 1 142 ? 20.719 -4.441 -8.305 1 37.84 142 GLY B CA 1
ATOM 2325 C C . GLY B 1 142 ? 21.531 -5.477 -9.062 1 37.84 142 GLY B C 1
ATOM 2326 O O . GLY B 1 142 ? 22.766 -5.434 -9.062 1 37.84 142 GLY B O 1
ATOM 2327 N N . ALA B 1 143 ? 21.141 -6.684 -9.289 1 37.53 143 ALA B N 1
ATOM 2328 C CA . ALA B 1 143 ? 21.734 -7.375 -10.438 1 37.53 143 ALA B CA 1
ATOM 2329 C C . ALA B 1 143 ? 21.812 -6.449 -11.648 1 37.53 143 ALA B C 1
ATOM 2331 O O . ALA B 1 143 ? 20.781 -6.004 -12.172 1 37.53 143 ALA B O 1
ATOM 2332 N N . LYS B 1 144 ? 22.75 -5.566 -11.734 1 31.91 144 LYS B N 1
ATOM 2333 C CA . LYS B 1 144 ? 23.047 -4.812 -12.945 1 31.91 144 LYS B CA 1
ATOM 2334 C C . LYS B 1 144 ? 23.078 -5.723 -14.164 1 31.91 144 LYS B C 1
ATOM 2336 O O . LYS B 1 144 ? 23.875 -6.652 -14.234 1 31.91 144 LYS B O 1
ATOM 2341 N N . VAL B 1 145 ? 22 -6.129 -14.859 1 31.3 145 VAL B N 1
ATOM 2342 C CA . VAL B 1 145 ? 22.172 -6.668 -16.203 1 31.3 145 VAL B CA 1
ATOM 2343 C C . VAL B 1 145 ? 23.062 -5.734 -17.016 1 31.3 145 VAL B C 1
ATOM 2345 O O . VAL B 1 145 ? 22.75 -4.547 -17.172 1 31.3 145 VAL B O 1
ATOM 2348 N N . SER B 1 146 ? 24.406 -5.898 -16.844 1 23.61 146 SER B N 1
ATOM 2349 C CA . SER B 1 146 ? 25.281 -5.348 -17.891 1 23.61 146 SER B CA 1
ATOM 2350 C C . SER B 1 146 ? 24.625 -5.434 -19.266 1 23.61 146 SER B C 1
ATOM 2352 O O . SER B 1 146 ? 24.016 -6.457 -19.609 1 23.61 146 SER B O 1
ATOM 2354 N N . PRO B 1 147 ? 24.766 -4.332 -20.062 1 23.12 147 PRO B N 1
ATOM 2355 C CA . PRO B 1 147 ? 24.484 -4.688 -21.453 1 23.12 147 PRO B CA 1
ATOM 2356 C C . PRO B 1 147 ? 25.234 -5.93 -21.922 1 23.12 147 PRO B C 1
ATOM 2358 O O . PRO B 1 147 ? 26.312 -6.227 -21.406 1 23.12 147 PRO B O 1
#

Organism: Eptatretus burgeri (NCBI:txid7764)

Solvent-accessible surface area (backbone atoms only — not comparable to full-atom values): 16114 Å² total; per-residue (Å²): 110,68,62,60,53,49,49,43,51,49,52,35,50,52,45,52,48,24,54,74,73,40,51,83,51,27,56,62,47,55,66,68,68,73,45,69,67,42,46,36,53,46,50,42,53,50,44,54,48,24,72,73,63,67,66,67,75,53,67,62,54,52,47,69,40,42,68,59,39,50,51,25,49,69,42,55,39,58,69,31,30,50,36,31,51,50,43,49,52,53,51,48,63,72,41,36,72,68,55,17,49,73,70,68,73,82,52,57,71,70,54,50,54,42,48,52,53,40,26,53,50,43,54,67,45,43,62,51,51,47,39,54,64,42,52,30,57,74,43,63,81,75,84,72,78,68,131,113,69,63,59,53,49,47,42,51,51,52,37,50,53,44,52,47,25,54,73,74,38,52,82,50,27,57,61,47,54,65,68,69,73,43,68,67,44,45,36,53,46,49,43,51,52,44,52,49,23,73,74,64,68,67,67,75,54,65,62,54,52,48,70,40,42,66,58,39,51,50,25,48,68,40,56,40,56,68,31,31,52,36,30,51,50,44,50,51,53,51,47,62,72,42,36,69,68,55,15,48,72,71,69,72,82,52,56,69,71,53,51,53,42,46,51,52,39,27,52,50,44,54,66,45,42,62,52,51,48,39,54,63,41,54,28,57,72,44,64,82,77,82,70,79,68,131

Sequence (294 aa):
MMQVLFSRKLKLEAALTFWKRHPEDLVSYLFRVHDLCVVADCVGIVTKSFIESDELLSLGACVDLLPLIHALLKSRYENHNLTALEWLTVVIKHWWATLANDDHQNELHFSASNVSTMRDWLQKMMDQVRKLLVIPGPTGKGAKVSPMMQVLFSRKLKLEAALTFWKRHPEDLVSYLFRVHDLCVVADCVGIVTKSFIESDELLSLGACVDLLPLIHALLKSRYENHNLTALEWLTVVIKHWWATLANDDHQNELHFSASNVSTMRDWLQKMMDQVRKLLVIPGPTGKGAKVSP

Secondary structure (DSSP, 8-state):
-HHHHHHHHHHHHHHHHHHHH-HHHHHHHHHHH--HHHHHHHHHHHHHHHHHH--PPPHHHHHHHHHHHHHHHH-S-HHHHHHHHHHHHHHHHHTHHHHH---TTSS-HHHHHHHHHHHHHHHHHHHHHHHHHH-------------/-HHHHHHHHHHHHHHHHHHHH-HHHHHHHHHHH--HHHHHHHHHHHHHHHHHH--PPPHHHHHHHHHHHHHHHH-S-HHHHHHHHHHHHHHHHHTHHHHH---TTSS-HHHHHHHHHHHHHHHHHHHHHHHHHHS------------